Protein AF-A0A5A7QAP7-F1 (afdb_monomer)

Nearest PDB structures (foldseek):
  3zmd-assembly2_D  TM=5.032E-01  e=1.521E-01  Streptomyces coelicolor
  8umh-assembly1_W  TM=4.547E-01  e=2.320E-01  Saccharomyces cerevisiae
  4hqe-assembly1_A  TM=5.961E-01  e=1.047E+00  Staphylococcus aureus
  3zpl-assembly2_E  TM=4.167E-01  e=2.464E-01  Streptomyces coelicolor

Organism: Striga asiatica (NCBI:txid4170)

InterPro domains:
  IPR021099 Plant organelle RNA recognition domain [PF11955] (41-219)
  IPR045040 PORR family [PTHR31476] (29-221)

Sequence (242 aa):
MPQPSLKPCRKIFFANDSIRPCEQIRWMTSSKRVEDRSKNKRVHDLEIVTEKHKMVMKILHLFEILKSESENIIPLRNLDQHRRQINLPKPHKISDFLRKSPKLFELYKDTKGVVWCGMTEKAEDLVKEEEELIEKNGEKAAEHVTRMLMMSADKRLALDKIAHFRRDFGLPIDFRKYWVHKYPENFRVVQPFKPLDESEYLELVTWRPGWAVTELEKTVLPLKEGLSFDEHVSGWLSLAFP

Mean predicted aligned error: 14.26 Å

pLDDT: mean 76.89, std 21.15, range [26.91, 95.69]

Foldseek 3Di:
DDDDDDDDDDDDDDDDPDDDDDPPPPPPPPPDDPVNPDPPPDDVVVVVVVVVVLLVQLLVVLQVVLVVDDQSKDFLVVVVVCCVVSVPDPPDGVVVSVVVPCQFWDWDADPVRTIMIGGDPVNVVVVVVLVVVLVVCLVVLLLVVLLVLVPDPQSKDWPVVCQVCCVVSSHDNCCVPPSQVPCVQFWDWDDDPDPPDPTIMIHGDDDDVVSVQDVVNVVVCVVDPDDDPPDDDPDPPPPPDD

Structure (mmCIF, N/CA/C/O backbone):
data_AF-A0A5A7QAP7-F1
#
_entry.id   AF-A0A5A7QAP7-F1
#
loop_
_atom_site.group_PDB
_atom_site.id
_atom_site.type_symbol
_atom_site.label_atom_id
_atom_site.label_alt_id
_atom_site.label_comp_id
_atom_site.label_asym_id
_atom_site.label_entity_id
_atom_site.label_seq_id
_atom_site.pdbx_PDB_ins_code
_atom_site.Cartn_x
_atom_site.Cartn_y
_atom_site.Cartn_z
_atom_site.occupancy
_atom_site.B_iso_or_equiv
_atom_site.auth_seq_id
_atom_site.auth_comp_id
_atom_site.auth_asym_id
_atom_site.auth_atom_id
_atom_site.pdbx_PDB_model_num
ATOM 1 N N . MET A 1 1 ? 76.028 -68.198 1.447 1.00 28.50 1 MET A N 1
ATOM 2 C CA . MET A 1 1 ? 74.828 -67.689 2.147 1.00 28.50 1 MET A CA 1
ATOM 3 C C . MET A 1 1 ? 74.513 -66.303 1.604 1.00 28.50 1 MET A C 1
ATOM 5 O O . MET A 1 1 ? 75.475 -65.562 1.462 1.00 28.50 1 MET A O 1
ATOM 9 N N . PRO A 1 2 ? 73.257 -65.889 1.374 1.00 37.66 2 PRO A N 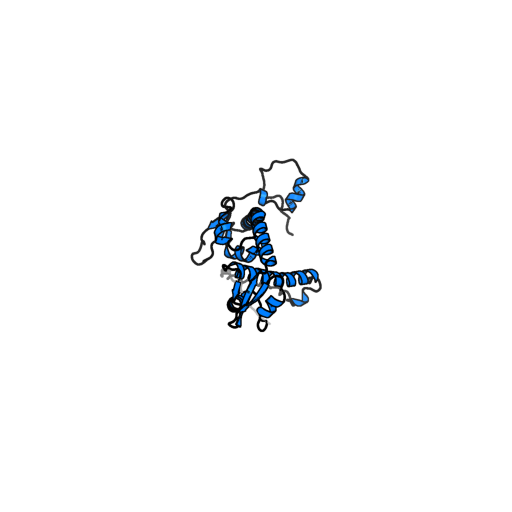1
ATOM 10 C CA . PRO A 1 2 ? 72.058 -66.596 0.917 1.00 37.66 2 PRO A CA 1
ATOM 11 C C . PRO A 1 2 ? 71.558 -66.077 -0.464 1.00 37.66 2 PRO A C 1
ATOM 13 O O . PRO A 1 2 ? 71.937 -65.010 -0.932 1.00 37.66 2 PRO A O 1
ATOM 16 N N . GLN A 1 3 ? 70.716 -66.882 -1.115 1.00 27.64 3 GLN A N 1
ATOM 17 C CA . GLN A 1 3 ? 69.905 -66.601 -2.317 1.00 27.64 3 GLN A CA 1
ATOM 18 C C . GLN A 1 3 ? 68.511 -66.014 -1.906 1.00 27.64 3 GLN A C 1
ATOM 20 O O . GLN A 1 3 ? 68.275 -65.900 -0.706 1.00 27.64 3 GLN A O 1
ATOM 25 N N . PRO A 1 4 ? 67.494 -65.846 -2.787 1.00 44.00 4 PRO A N 1
ATOM 26 C CA . PRO A 1 4 ? 67.370 -64.970 -3.970 1.00 44.00 4 PRO A CA 1
ATOM 27 C C . PRO A 1 4 ? 65.928 -64.367 -4.121 1.00 44.00 4 PRO A C 1
ATOM 29 O O . PRO A 1 4 ? 65.035 -64.676 -3.340 1.00 44.00 4 PRO A O 1
ATOM 32 N N . SER A 1 5 ? 65.650 -63.674 -5.243 1.00 28.81 5 SER A N 1
ATOM 33 C CA . SER A 1 5 ? 64.318 -63.540 -5.909 1.00 28.81 5 SER A CA 1
ATOM 34 C C . SER A 1 5 ? 63.242 -62.660 -5.213 1.00 28.81 5 SER A C 1
ATOM 36 O O . SER A 1 5 ? 63.234 -62.537 -4.004 1.00 28.81 5 SER A O 1
ATOM 38 N N . LEU A 1 6 ? 62.312 -61.954 -5.874 1.00 27.30 6 LEU A N 1
ATOM 39 C CA . LEU A 1 6 ? 61.600 -62.179 -7.134 1.00 27.30 6 LEU A CA 1
ATOM 40 C C . LEU A 1 6 ? 61.336 -60.876 -7.938 1.00 27.30 6 LEU A C 1
ATOM 42 O O . LEU A 1 6 ? 61.033 -59.821 -7.394 1.00 27.30 6 LEU A O 1
ATOM 46 N N . LYS A 1 7 ? 61.396 -61.066 -9.264 1.00 30.73 7 LYS A N 1
ATOM 47 C CA . LYS A 1 7 ? 60.711 -60.456 -10.437 1.00 30.73 7 LYS A CA 1
ATOM 48 C C . LYS A 1 7 ? 59.261 -59.934 -10.195 1.00 30.73 7 LYS A C 1
ATOM 50 O O . LYS A 1 7 ? 58.715 -60.237 -9.143 1.00 30.73 7 LYS A O 1
ATOM 55 N N . PRO A 1 8 ? 58.503 -59.419 -11.204 1.00 34.69 8 PRO A N 1
ATOM 56 C CA . PRO A 1 8 ? 58.825 -58.829 -12.519 1.00 34.69 8 PRO A CA 1
ATOM 57 C C . PRO A 1 8 ? 58.065 -57.509 -12.831 1.00 34.69 8 PRO A C 1
ATOM 59 O O . PRO A 1 8 ? 57.054 -57.163 -12.230 1.00 34.69 8 PRO A O 1
ATOM 62 N N . CYS A 1 9 ? 58.484 -56.859 -13.916 1.00 38.84 9 CYS A N 1
ATOM 63 C CA . CYS A 1 9 ? 57.722 -55.863 -14.670 1.00 38.84 9 CYS A CA 1
ATOM 64 C C . CYS A 1 9 ? 56.403 -56.453 -15.244 1.00 38.84 9 CYS A C 1
ATOM 66 O O . CYS A 1 9 ? 56.428 -57.498 -15.901 1.00 38.84 9 CYS A O 1
ATOM 68 N N . ARG A 1 10 ? 55.257 -55.783 -15.044 1.00 29.39 10 ARG A N 1
ATOM 69 C CA . ARG A 1 10 ? 53.983 -56.001 -15.771 1.00 29.39 10 ARG A CA 1
ATOM 70 C C . ARG A 1 10 ? 53.398 -54.630 -16.124 1.00 29.39 10 ARG A C 1
ATOM 72 O O . ARG A 1 10 ? 53.187 -53.809 -15.246 1.00 29.39 10 ARG A O 1
ATOM 79 N N . LYS A 1 11 ? 53.405 -54.283 -17.412 1.00 27.91 11 LYS A N 1
ATOM 80 C CA . LYS A 1 11 ? 52.261 -54.337 -18.344 1.00 27.91 11 LYS A CA 1
ATOM 81 C C . LYS A 1 11 ? 51.078 -53.457 -17.929 1.00 27.91 11 LYS A C 1
ATOM 83 O O . LYS A 1 11 ? 50.338 -53.771 -17.007 1.00 27.91 11 LYS A O 1
ATOM 88 N N . ILE A 1 12 ? 50.920 -52.412 -18.733 1.00 33.03 12 ILE A N 1
ATOM 89 C CA . ILE A 1 12 ? 49.749 -51.562 -18.918 1.00 33.03 12 ILE A CA 1
ATOM 90 C C . ILE A 1 12 ? 48.505 -52.433 -19.115 1.00 33.03 12 ILE A C 1
ATOM 92 O O . ILE A 1 12 ? 48.486 -53.284 -20.004 1.00 33.03 12 ILE A O 1
ATOM 96 N N . PHE A 1 13 ? 47.469 -52.168 -18.324 1.00 26.91 13 PHE A N 1
ATOM 97 C CA . PHE A 1 13 ? 46.078 -52.410 -18.685 1.00 26.91 13 PHE A CA 1
ATOM 98 C C . PHE A 1 13 ? 45.256 -51.217 -18.201 1.00 26.91 13 PHE A C 1
ATOM 100 O O . PHE A 1 13 ? 45.367 -50.798 -17.051 1.00 26.91 13 PHE A O 1
ATOM 107 N N . PHE A 1 14 ? 44.479 -50.660 -19.125 1.00 36.12 14 PHE A N 1
ATOM 108 C CA . PHE A 1 14 ? 43.510 -49.600 -18.894 1.00 36.12 14 PHE A CA 1
ATOM 109 C C . PHE A 1 14 ? 42.468 -50.061 -17.871 1.00 36.12 14 PHE A C 1
ATOM 111 O O . PHE A 1 14 ? 41.858 -51.115 -18.043 1.00 36.12 14 PHE A O 1
ATOM 118 N N . ALA A 1 15 ? 42.249 -49.258 -16.833 1.00 31.34 15 ALA A N 1
ATOM 119 C CA . ALA A 1 15 ? 41.114 -49.394 -15.936 1.00 31.34 15 ALA A CA 1
ATOM 120 C C . ALA A 1 15 ? 40.498 -48.009 -15.719 1.00 31.34 15 ALA A C 1
ATOM 122 O O . ALA A 1 15 ? 41.203 -47.040 -15.456 1.00 31.34 15 ALA A O 1
ATOM 123 N N . ASN A 1 16 ? 39.183 -47.952 -15.909 1.00 35.03 16 ASN A N 1
ATOM 124 C CA . ASN A 1 16 ? 38.318 -46.786 -15.804 1.00 35.03 16 ASN A CA 1
ATOM 125 C C . ASN A 1 16 ? 38.564 -45.983 -14.518 1.00 35.03 16 ASN A C 1
ATOM 127 O O . ASN A 1 16 ? 38.293 -46.481 -13.425 1.00 35.03 16 ASN A O 1
ATOM 131 N N . ASP A 1 17 ? 38.972 -44.720 -14.656 1.00 32.81 17 ASP A N 1
ATOM 132 C CA . ASP A 1 17 ? 38.933 -43.762 -13.554 1.00 32.81 17 ASP A CA 1
ATOM 133 C C . ASP A 1 17 ? 37.491 -43.287 -13.352 1.00 32.81 17 ASP A C 1
ATOM 135 O O . ASP A 1 17 ? 36.991 -42.341 -13.962 1.00 32.81 17 ASP A O 1
ATOM 139 N N . SER A 1 18 ? 36.805 -43.996 -12.462 1.00 35.69 18 SER A N 1
ATOM 140 C CA . SER A 1 18 ? 35.666 -43.486 -11.718 1.00 35.69 18 SER A CA 1
ATOM 141 C C . SER A 1 18 ? 36.038 -42.164 -11.036 1.00 35.69 18 SER A C 1
ATOM 143 O O . SER A 1 18 ? 36.977 -42.087 -10.243 1.00 35.69 18 SER A O 1
ATOM 145 N N . ILE A 1 19 ? 35.261 -41.139 -11.375 1.00 38.75 19 ILE A N 1
ATOM 146 C CA . ILE A 1 19 ? 35.264 -39.773 -10.851 1.00 38.75 19 ILE A CA 1
ATOM 147 C C . ILE A 1 19 ? 35.431 -39.789 -9.323 1.00 38.75 19 ILE A C 1
ATOM 149 O O . ILE A 1 19 ? 34.539 -40.222 -8.593 1.00 38.75 19 ILE A O 1
ATOM 153 N N . ARG A 1 20 ? 36.575 -39.299 -8.834 1.00 34.59 20 ARG A N 1
ATOM 154 C CA . ARG A 1 20 ? 36.766 -38.989 -7.412 1.00 34.59 20 ARG A CA 1
ATOM 155 C C . ARG A 1 20 ? 35.965 -37.723 -7.082 1.00 34.59 20 ARG A C 1
ATOM 157 O O . ARG A 1 20 ? 36.154 -36.719 -7.772 1.00 34.59 20 ARG A O 1
ATOM 164 N N . PRO A 1 21 ? 35.101 -37.715 -6.055 1.00 36.03 21 PRO A N 1
ATOM 165 C CA . PRO A 1 21 ? 34.473 -36.486 -5.600 1.00 36.03 21 PRO A CA 1
ATOM 166 C C . PRO A 1 21 ? 35.547 -35.561 -5.027 1.00 36.03 21 PRO A C 1
ATOM 168 O O . PRO A 1 21 ? 36.327 -35.954 -4.162 1.00 36.03 21 PRO A O 1
ATOM 171 N N . CYS A 1 22 ? 35.584 -34.334 -5.534 1.00 36.06 22 CYS A N 1
ATOM 172 C CA . CYS A 1 22 ? 36.382 -33.246 -4.997 1.00 36.06 22 CYS A CA 1
ATOM 173 C C . CYS A 1 22 ? 35.936 -32.993 -3.547 1.00 36.06 22 CYS A C 1
ATOM 175 O O . CYS A 1 22 ? 34.810 -32.545 -3.321 1.00 36.06 22 CYS A O 1
ATOM 177 N N . GLU A 1 23 ? 36.782 -33.314 -2.565 1.00 40.06 23 GLU A N 1
ATOM 178 C CA . GLU A 1 23 ? 36.563 -32.922 -1.173 1.00 40.06 23 GLU A CA 1
ATOM 179 C C . GLU A 1 23 ? 36.644 -31.394 -1.084 1.00 40.06 23 GLU A C 1
ATOM 181 O O . GLU A 1 23 ? 37.703 -30.795 -0.903 1.00 40.06 23 GLU A O 1
ATOM 186 N N . GLN A 1 24 ? 35.492 -30.740 -1.235 1.00 48.75 24 GLN A N 1
ATOM 187 C CA . GLN A 1 24 ? 35.310 -29.365 -0.806 1.00 48.75 24 GLN A CA 1
ATOM 188 C C . GLN A 1 24 ? 35.490 -29.340 0.712 1.00 48.75 24 GLN A C 1
ATOM 190 O O . GLN A 1 24 ? 34.554 -29.609 1.467 1.00 48.75 24 GLN A O 1
ATOM 195 N N . ILE A 1 25 ? 36.696 -29.003 1.168 1.00 44.16 25 ILE A N 1
ATOM 196 C CA . ILE A 1 25 ? 36.930 -28.588 2.548 1.00 44.16 25 ILE A CA 1
ATOM 197 C C . ILE A 1 25 ? 36.127 -27.302 2.741 1.00 44.16 25 ILE A C 1
ATOM 199 O O . ILE A 1 25 ? 36.562 -26.190 2.438 1.00 44.16 25 ILE A O 1
ATOM 203 N N . ARG A 1 26 ? 34.884 -27.470 3.188 1.00 40.50 26 ARG A N 1
ATOM 204 C CA . ARG A 1 26 ? 34.016 -26.383 3.605 1.00 40.50 26 ARG A CA 1
ATOM 205 C C . ARG A 1 26 ? 34.629 -25.845 4.886 1.00 40.50 26 ARG A C 1
ATOM 207 O O . ARG A 1 26 ? 34.411 -26.398 5.960 1.00 40.50 26 ARG A O 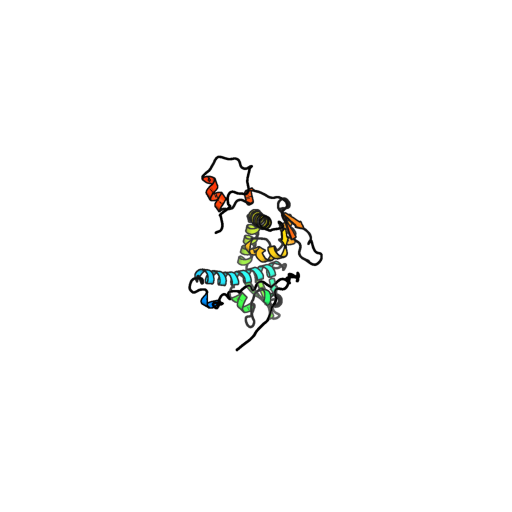1
ATOM 214 N N . TRP A 1 27 ? 35.417 -24.782 4.769 1.00 36.78 27 TRP A N 1
ATOM 215 C CA . TRP A 1 27 ? 35.779 -23.953 5.908 1.00 36.78 27 TRP A CA 1
ATOM 216 C C . TRP A 1 27 ? 34.468 -23.553 6.582 1.00 36.78 27 TRP A C 1
ATOM 218 O O . TRP A 1 27 ? 33.720 -22.721 6.064 1.00 36.78 27 TRP A O 1
ATOM 228 N N . MET A 1 28 ? 34.122 -24.215 7.688 1.00 37.75 28 MET A N 1
ATOM 229 C CA . MET A 1 28 ? 33.022 -23.759 8.520 1.00 37.75 28 MET A CA 1
ATOM 230 C C . MET A 1 28 ? 33.418 -22.367 8.979 1.00 37.75 28 MET A C 1
ATOM 232 O O . MET A 1 28 ? 34.330 -22.206 9.791 1.00 37.75 28 MET A O 1
ATOM 236 N N . THR A 1 29 ? 32.742 -21.350 8.454 1.00 55.62 29 THR A N 1
ATOM 237 C CA . THR A 1 29 ? 32.743 -20.057 9.114 1.00 55.62 29 THR A CA 1
ATOM 238 C C . THR A 1 29 ? 32.237 -20.337 10.523 1.00 55.62 29 THR A C 1
ATOM 240 O O . THR A 1 29 ? 31.133 -20.853 10.707 1.00 55.62 29 THR A O 1
ATOM 243 N N . SER A 1 30 ? 33.082 -20.119 11.534 1.00 53.50 30 SER A N 1
ATOM 244 C CA . SER A 1 30 ? 32.618 -20.220 12.912 1.00 53.50 30 SER A CA 1
ATOM 245 C C . SER A 1 30 ? 31.477 -19.212 13.021 1.00 53.50 30 SER A C 1
ATOM 247 O O . SER A 1 30 ? 31.640 -18.008 12.799 1.00 53.50 30 SER A O 1
ATOM 249 N N . SER A 1 31 ? 30.267 -19.739 13.191 1.00 53.81 31 SER A N 1
ATOM 250 C CA . SER A 1 31 ? 29.060 -18.941 13.278 1.00 53.81 31 SER A CA 1
ATOM 251 C C . SER A 1 31 ? 29.156 -18.144 14.573 1.00 53.81 31 SER A C 1
ATOM 253 O O . SER A 1 31 ? 28.699 -18.594 15.623 1.00 53.81 31 SER A O 1
ATOM 255 N N . LYS A 1 32 ? 29.744 -16.945 14.512 1.00 54.44 32 LYS A N 1
ATOM 256 C CA . LYS A 1 32 ? 29.532 -15.933 15.546 1.00 54.44 32 LYS A CA 1
ATOM 257 C C . LYS A 1 32 ? 28.020 -15.785 15.705 1.00 54.44 32 LYS A C 1
ATOM 259 O O . LYS A 1 32 ? 27.315 -15.603 14.696 1.00 54.44 32 LYS A O 1
ATOM 264 N N . ARG A 1 33 ? 27.536 -15.928 16.946 1.00 59.09 33 ARG A N 1
ATOM 265 C CA . ARG A 1 33 ? 26.115 -15.779 17.290 1.00 59.09 33 ARG A CA 1
ATOM 266 C C . ARG A 1 33 ? 25.612 -14.470 16.682 1.00 59.09 33 ARG A C 1
ATOM 268 O O . ARG A 1 33 ? 26.368 -13.509 16.571 1.00 59.09 33 ARG A O 1
ATOM 275 N N . VAL A 1 34 ? 24.354 -14.427 16.246 1.00 56.41 34 VAL A N 1
ATOM 276 C CA . VAL A 1 34 ? 23.758 -13.217 15.640 1.00 56.41 34 VAL A CA 1
ATOM 277 C C . VAL A 1 34 ? 23.934 -11.995 16.558 1.00 56.41 34 VAL A C 1
ATOM 279 O O . VAL A 1 34 ? 24.174 -10.893 16.076 1.00 56.41 34 VAL A O 1
ATOM 282 N N . GLU A 1 35 ? 23.931 -12.228 17.871 1.00 56.16 35 GLU A N 1
ATOM 283 C CA . GLU A 1 35 ? 24.182 -11.251 18.936 1.00 56.16 35 GLU A CA 1
ATOM 284 C C . GLU A 1 35 ? 25.617 -10.686 18.936 1.00 56.16 35 GLU A C 1
ATOM 286 O O . GLU A 1 35 ? 25.808 -9.492 19.165 1.00 56.16 35 GLU A O 1
ATOM 291 N N . ASP A 1 36 ? 26.624 -11.498 18.590 1.00 55.41 36 ASP A N 1
ATOM 292 C CA . ASP A 1 36 ? 28.035 -11.082 18.517 1.00 55.41 36 ASP A CA 1
ATOM 293 C C . ASP A 1 36 ? 28.341 -10.232 17.274 1.00 55.41 36 ASP A C 1
ATOM 295 O O . ASP A 1 36 ? 29.416 -9.638 17.165 1.00 55.41 36 ASP A O 1
ATOM 299 N N . ARG A 1 37 ? 27.415 -10.161 16.304 1.00 56.44 37 ARG A N 1
ATOM 300 C CA . ARG A 1 37 ? 27.643 -9.453 15.035 1.00 56.44 37 ARG A CA 1
ATOM 301 C C . ARG A 1 37 ? 27.486 -7.940 15.123 1.00 56.44 37 ARG A C 1
ATOM 303 O O . ARG A 1 37 ? 27.858 -7.277 14.157 1.00 56.44 37 ARG A O 1
ATOM 310 N N . SER A 1 38 ? 26.994 -7.351 16.220 1.00 60.47 38 SER A N 1
ATOM 311 C CA . SER A 1 38 ? 26.934 -5.885 16.272 1.00 60.47 38 SER A CA 1
ATOM 312 C C . SER A 1 38 ? 26.735 -5.232 17.639 1.00 60.47 38 SER A C 1
ATOM 314 O O . SER A 1 38 ? 25.608 -5.061 18.104 1.00 60.47 38 SER A O 1
ATOM 316 N N . LYS A 1 39 ? 27.817 -4.662 18.174 1.00 56.31 39 LYS A N 1
ATOM 317 C CA . LYS A 1 39 ? 27.732 -3.437 18.990 1.00 56.31 39 LYS A CA 1
ATOM 318 C C . LYS A 1 39 ? 27.624 -2.167 18.121 1.00 56.31 39 LYS A C 1
ATOM 320 O O . LYS A 1 39 ? 27.006 -1.208 18.552 1.00 56.31 39 LYS A O 1
ATOM 325 N N . ASN A 1 40 ? 28.099 -2.208 16.866 1.00 56.69 40 ASN A N 1
ATOM 326 C CA . ASN A 1 40 ? 28.186 -1.044 15.961 1.00 56.69 40 ASN A CA 1
ATOM 327 C C . ASN A 1 40 ? 27.084 -0.953 14.875 1.00 56.69 40 ASN A C 1
ATOM 329 O O . ASN A 1 40 ? 27.191 -0.123 13.981 1.00 56.69 40 ASN A O 1
ATOM 333 N N . LYS A 1 41 ? 26.053 -1.814 14.890 1.00 62.22 41 LYS A N 1
ATOM 334 C CA . LYS A 1 41 ? 24.993 -1.856 13.844 1.00 62.22 41 LYS A CA 1
ATOM 335 C C . LYS A 1 41 ? 23.610 -1.435 14.345 1.00 62.22 41 LYS A C 1
ATOM 337 O O . LYS A 1 41 ? 22.743 -1.123 13.537 1.00 62.22 41 LYS A O 1
ATOM 342 N N . ARG A 1 42 ? 23.391 -1.437 15.664 1.00 70.19 42 ARG A N 1
ATOM 343 C CA . ARG A 1 42 ? 22.153 -0.933 16.265 1.00 70.19 42 ARG A CA 1
ATOM 344 C C . ARG A 1 42 ? 22.262 0.577 16.382 1.00 70.19 42 ARG A C 1
ATOM 346 O O . ARG A 1 42 ? 22.906 1.0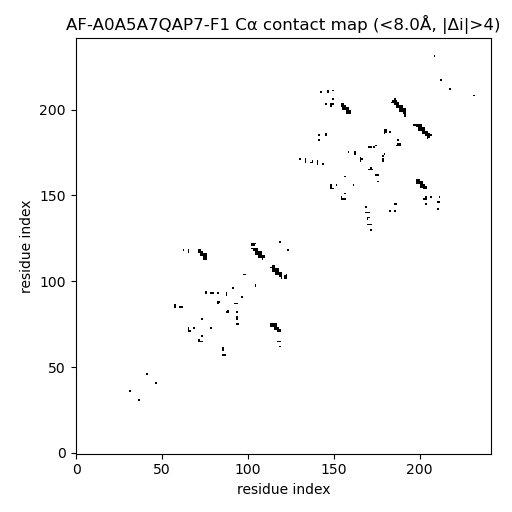89 17.291 1.00 70.19 42 ARG A O 1
ATOM 353 N N . VAL A 1 43 ? 21.692 1.271 15.406 1.00 84.56 43 VAL A N 1
ATOM 354 C CA . VAL A 1 43 ? 21.534 2.723 15.452 1.00 84.56 43 VAL A CA 1
ATOM 355 C C . VAL A 1 43 ? 20.233 2.996 16.195 1.00 84.56 43 VAL A C 1
ATOM 357 O O . VAL A 1 43 ? 19.161 2.672 15.686 1.00 84.56 43 VAL A O 1
ATOM 360 N N . HIS A 1 44 ? 20.333 3.557 17.399 1.00 84.88 44 HIS A N 1
ATOM 361 C CA . HIS A 1 44 ? 19.183 3.776 18.280 1.00 84.88 44 HIS A CA 1
ATOM 362 C C . HIS A 1 44 ? 18.066 4.580 17.598 1.00 84.88 44 HIS A C 1
ATOM 364 O O . HIS A 1 44 ? 16.890 4.236 17.706 1.00 84.88 44 HIS A O 1
ATOM 370 N N . ASP A 1 45 ? 18.436 5.587 16.807 1.00 88.56 45 ASP A N 1
ATOM 371 C CA . ASP A 1 45 ? 17.475 6.411 16.075 1.00 88.56 45 ASP A CA 1
ATOM 372 C C . ASP A 1 45 ? 16.669 5.594 15.055 1.00 88.56 45 ASP A C 1
ATOM 374 O O . ASP A 1 45 ? 15.452 5.753 14.952 1.00 88.56 45 ASP A O 1
ATOM 378 N N . LEU A 1 46 ? 17.316 4.657 14.349 1.00 88.75 46 LEU A N 1
ATOM 379 C CA . LEU A 1 46 ? 16.627 3.758 13.420 1.00 88.75 46 LEU A CA 1
ATOM 380 C C . LEU A 1 46 ? 15.689 2.806 14.164 1.00 88.75 46 LEU A C 1
ATOM 382 O O . LEU A 1 46 ? 14.594 2.537 13.679 1.00 88.75 46 LEU A O 1
ATOM 386 N N . GLU A 1 47 ? 16.064 2.335 15.354 1.00 88.81 47 GLU A N 1
ATOM 387 C CA . GLU A 1 47 ? 15.184 1.498 16.176 1.00 88.81 47 GLU A CA 1
ATOM 388 C C . GLU A 1 47 ? 13.908 2.254 16.560 1.00 88.81 47 GLU A C 1
ATOM 390 O O . GLU A 1 47 ? 12.804 1.749 16.342 1.00 88.81 47 GLU A O 1
ATOM 395 N N . ILE A 1 48 ? 14.036 3.502 17.022 1.00 91.62 48 ILE A N 1
ATOM 396 C CA . ILE A 1 48 ? 12.884 4.358 17.340 1.00 91.62 48 ILE A CA 1
ATOM 397 C C . ILE A 1 48 ? 11.977 4.523 16.115 1.00 91.62 48 ILE A C 1
ATOM 399 O O . ILE A 1 48 ? 10.753 4.399 16.227 1.00 91.62 48 ILE A O 1
ATOM 403 N N . VAL A 1 49 ? 12.559 4.790 14.942 1.00 93.50 49 VAL A N 1
ATOM 404 C CA . VAL A 1 49 ? 11.800 4.932 13.692 1.00 93.50 49 VAL A CA 1
ATOM 405 C C . VAL A 1 49 ? 11.085 3.629 13.340 1.00 93.50 49 VAL A C 1
ATOM 407 O O . VAL A 1 49 ? 9.902 3.668 13.008 1.00 93.50 49 VAL A O 1
ATOM 410 N N . THR A 1 50 ? 11.740 2.473 13.477 1.00 90.88 50 THR A N 1
ATOM 411 C CA . THR A 1 50 ? 11.105 1.178 13.188 1.00 90.88 50 THR A CA 1
ATOM 412 C C . THR A 1 50 ? 9.945 0.868 14.131 1.00 90.88 50 THR A C 1
ATOM 414 O O . THR A 1 50 ? 8.908 0.388 13.675 1.00 90.88 50 THR A O 1
ATOM 417 N N . GLU A 1 51 ? 10.054 1.183 15.423 1.00 91.25 51 GLU A N 1
ATOM 418 C CA . GLU A 1 51 ? 8.954 0.977 16.373 1.00 91.25 51 GLU A CA 1
ATOM 419 C C . GLU A 1 51 ? 7.767 1.902 16.084 1.00 91.25 51 GLU A C 1
ATOM 421 O O . GLU A 1 51 ? 6.613 1.462 16.086 1.00 91.25 51 GLU A O 1
ATOM 426 N N . LYS A 1 52 ? 8.030 3.169 15.741 1.00 91.88 52 LYS A N 1
ATOM 427 C CA . LYS A 1 52 ? 6.981 4.096 15.286 1.00 91.88 52 LYS A CA 1
ATOM 428 C C . LYS A 1 52 ? 6.335 3.615 13.988 1.00 91.88 52 LYS A C 1
ATOM 430 O O . LYS A 1 52 ? 5.112 3.618 13.877 1.00 91.88 52 LYS A O 1
ATOM 435 N N . HIS A 1 53 ? 7.131 3.139 13.037 1.00 90.94 53 HIS A N 1
ATOM 436 C CA . HIS A 1 53 ? 6.645 2.615 11.766 1.00 90.94 53 HIS A CA 1
ATOM 437 C C . HIS A 1 53 ? 5.733 1.394 11.956 1.00 90.94 53 HIS A C 1
ATOM 439 O O . HIS A 1 53 ? 4.661 1.332 11.358 1.00 90.94 53 HIS A O 1
ATOM 445 N N . LYS A 1 54 ? 6.077 0.465 12.861 1.00 90.38 54 LYS A N 1
ATOM 446 C CA . LYS A 1 54 ? 5.202 -0.670 13.215 1.00 90.38 54 LYS A CA 1
ATOM 447 C C . LYS A 1 54 ? 3.836 -0.208 13.717 1.00 90.38 54 LYS A C 1
ATOM 449 O O . LYS A 1 54 ? 2.834 -0.857 13.432 1.00 90.38 54 LYS A O 1
ATOM 454 N N . MET A 1 55 ? 3.784 0.885 14.474 1.00 90.38 55 MET A N 1
ATOM 455 C CA . MET A 1 55 ? 2.522 1.454 14.950 1.00 90.38 55 MET A CA 1
ATOM 456 C C . MET A 1 55 ? 1.717 2.084 13.814 1.00 90.38 55 MET A C 1
ATOM 458 O O . MET A 1 55 ? 0.520 1.828 13.711 1.00 90.38 55 MET A O 1
ATOM 462 N N . VAL A 1 56 ? 2.374 2.843 12.935 1.00 91.06 56 VAL A N 1
ATOM 463 C CA . VAL A 1 56 ? 1.737 3.453 11.760 1.00 91.06 56 VAL A CA 1
ATOM 464 C C . VAL A 1 56 ? 1.154 2.382 10.841 1.00 91.06 56 VAL A C 1
ATOM 466 O O . VAL A 1 56 ? -0.012 2.471 10.481 1.00 91.06 56 VAL A O 1
ATOM 469 N N . MET A 1 57 ? 1.894 1.309 10.551 1.00 90.56 57 MET A N 1
ATOM 470 C CA . MET A 1 57 ? 1.406 0.219 9.697 1.00 90.56 57 MET A CA 1
ATOM 471 C C . MET A 1 57 ? 0.140 -0.453 10.241 1.00 90.56 57 MET A C 1
ATOM 473 O O . MET A 1 57 ? -0.751 -0.816 9.475 1.00 90.56 57 MET A O 1
ATOM 477 N N . LYS A 1 58 ? 0.017 -0.570 11.568 1.00 90.88 58 LYS A N 1
ATOM 478 C CA . LYS A 1 58 ? -1.198 -1.087 12.218 1.00 90.88 58 LYS A CA 1
ATOM 479 C C . LYS A 1 58 ? -2.388 -0.153 12.032 1.00 90.88 58 LYS A C 1
ATOM 481 O O . LYS A 1 58 ? -3.477 -0.619 11.719 1.00 90.88 58 LYS A O 1
ATOM 486 N N . ILE A 1 59 ? -2.175 1.146 12.230 1.00 92.06 59 ILE A N 1
ATOM 487 C CA . ILE A 1 59 ? -3.204 2.181 12.069 1.00 92.06 59 ILE A CA 1
ATOM 488 C C . ILE A 1 59 ? -3.664 2.245 10.613 1.00 92.06 59 ILE A C 1
ATOM 490 O O . ILE A 1 59 ? -4.857 2.193 10.344 1.00 92.06 59 ILE A O 1
ATOM 494 N N . LEU A 1 60 ? -2.723 2.270 9.672 1.00 91.31 60 LEU A N 1
ATOM 495 C CA . LEU A 1 60 ? -3.032 2.293 8.250 1.00 91.31 60 LEU A CA 1
ATOM 496 C C . LEU A 1 60 ? -3.800 1.045 7.804 1.00 91.31 60 LEU A C 1
ATOM 498 O O . LEU A 1 60 ? -4.656 1.130 6.928 1.00 91.31 60 LEU A O 1
ATOM 502 N N . HIS A 1 61 ? -3.507 -0.125 8.375 1.00 90.31 61 HIS A N 1
ATOM 503 C CA . HIS A 1 61 ? -4.275 -1.332 8.074 1.00 90.31 61 HIS A CA 1
ATOM 504 C C . HIS A 1 61 ? -5.712 -1.246 8.606 1.00 90.31 61 HIS A C 1
ATOM 506 O O . HIS A 1 61 ? -6.642 -1.668 7.927 1.00 90.31 61 HIS A O 1
ATOM 512 N N . LEU A 1 62 ? -5.907 -0.659 9.791 1.00 91.06 62 LEU A N 1
ATOM 513 C CA . LEU A 1 62 ? -7.241 -0.392 10.332 1.00 91.06 62 LEU A CA 1
ATOM 514 C C . LEU A 1 62 ? -8.033 0.573 9.448 1.00 91.06 62 LEU A C 1
ATOM 516 O O . LEU A 1 62 ? -9.208 0.322 9.202 1.00 91.06 62 LEU A O 1
ATOM 520 N N . PHE A 1 63 ? -7.396 1.632 8.943 1.00 91.50 63 PHE A N 1
ATOM 521 C CA . PHE A 1 63 ? -8.053 2.563 8.028 1.00 91.50 63 PHE A CA 1
ATOM 522 C C . PHE A 1 63 ? -8.499 1.899 6.729 1.00 91.50 63 PHE A C 1
ATOM 524 O O . PHE A 1 63 ? -9.592 2.179 6.260 1.00 91.50 63 PHE A O 1
ATOM 531 N N . GLU A 1 64 ? -7.722 0.965 6.185 1.00 89.88 64 GLU A N 1
ATOM 532 C CA . GLU A 1 64 ? -8.144 0.216 4.995 1.00 89.88 64 GLU A CA 1
ATOM 533 C C . GLU A 1 64 ? -9.352 -0.677 5.246 1.00 89.88 64 GLU A C 1
ATOM 535 O O . GLU A 1 64 ? -10.231 -0.764 4.394 1.00 89.88 64 GLU A O 1
ATOM 540 N N . ILE A 1 65 ? -9.404 -1.326 6.411 1.00 90.38 65 ILE A N 1
ATOM 541 C CA . ILE A 1 65 ? -10.563 -2.132 6.798 1.00 90.38 65 ILE A CA 1
ATOM 542 C C . ILE A 1 65 ? -11.790 -1.223 6.937 1.00 90.38 65 ILE A C 1
ATOM 544 O O . ILE A 1 65 ? -12.837 -1.527 6.379 1.00 90.38 65 ILE A O 1
ATOM 548 N N . LEU A 1 66 ? -11.653 -0.082 7.616 1.00 90.62 66 LEU A N 1
ATOM 549 C CA . LEU A 1 66 ? -12.737 0.892 7.782 1.00 90.62 66 LEU A CA 1
ATOM 550 C C . LEU A 1 66 ? -13.217 1.465 6.440 1.00 90.62 66 LEU A C 1
ATOM 552 O O . LEU A 1 66 ? -14.418 1.530 6.223 1.00 90.62 66 LEU A O 1
ATOM 556 N N . LYS A 1 67 ? -12.300 1.787 5.522 1.00 87.94 67 LYS A N 1
ATOM 557 C CA . LYS A 1 67 ? -12.615 2.290 4.176 1.00 87.94 67 LYS A CA 1
ATOM 558 C C . LYS A 1 67 ? -13.336 1.260 3.299 1.00 87.94 67 LYS A C 1
ATOM 560 O O . LYS A 1 67 ? -14.038 1.628 2.364 1.00 87.94 67 LYS A O 1
ATOM 565 N N . SER A 1 68 ? -13.142 -0.034 3.560 1.00 85.94 68 SER A N 1
ATOM 566 C CA . SER A 1 68 ? -13.841 -1.084 2.807 1.00 85.94 68 SER A CA 1
ATOM 567 C C . SER A 1 68 ? -15.341 -1.161 3.118 1.00 85.94 68 SER A C 1
ATOM 569 O O . SER A 1 68 ? -16.084 -1.802 2.378 1.00 85.94 68 SER A O 1
ATOM 571 N N . GLU A 1 69 ? -15.788 -0.489 4.179 1.00 88.25 69 GLU A N 1
ATOM 572 C CA . GLU A 1 69 ? -17.178 -0.448 4.623 1.00 88.25 69 GLU A CA 1
ATOM 573 C C . GLU A 1 69 ? -17.814 0.898 4.258 1.00 88.25 69 GLU A C 1
ATOM 575 O O . GLU A 1 69 ? -17.156 1.935 4.253 1.00 88.25 69 GLU A O 1
ATOM 580 N N . SER A 1 70 ? -19.113 0.905 3.956 1.00 74.75 70 SER A N 1
ATOM 581 C CA . SER A 1 70 ? -19.782 2.064 3.340 1.00 74.75 70 SER A CA 1
ATOM 582 C C . SER A 1 70 ? -19.933 3.291 4.244 1.00 74.75 70 SER A C 1
ATOM 584 O O . SER A 1 70 ? -20.132 4.388 3.735 1.00 74.75 70 SER A O 1
ATOM 586 N N . GLU A 1 71 ? -19.875 3.115 5.566 1.00 81.25 71 GLU A N 1
ATOM 587 C CA . GLU A 1 71 ? -20.072 4.195 6.547 1.00 81.25 71 GLU A CA 1
ATOM 588 C C . GLU A 1 71 ? -18.803 4.517 7.354 1.00 81.25 71 GLU A C 1
ATOM 590 O O . GLU A 1 71 ? -18.894 5.207 8.363 1.00 81.25 71 GLU A O 1
ATOM 595 N N . ASN A 1 72 ? -17.627 3.990 6.977 1.00 83.12 72 ASN A N 1
ATOM 596 C CA . ASN A 1 72 ? -16.378 4.106 7.755 1.00 83.12 72 ASN A CA 1
ATOM 597 C C . ASN A 1 72 ? -16.498 3.639 9.226 1.00 83.12 72 ASN A C 1
ATOM 599 O O . ASN A 1 72 ? -15.663 3.981 10.070 1.00 83.12 72 ASN A O 1
ATOM 603 N N . ILE A 1 73 ? -17.534 2.857 9.551 1.00 88.00 73 ILE A N 1
ATOM 604 C CA . ILE A 1 73 ? -17.887 2.421 10.904 1.00 88.00 73 ILE A CA 1
ATOM 605 C C . ILE A 1 73 ? -18.028 0.900 10.929 1.00 88.00 73 ILE A C 1
ATOM 607 O O . ILE A 1 73 ? -18.696 0.302 10.091 1.00 88.00 73 ILE A O 1
ATOM 611 N N . ILE A 1 74 ? -17.405 0.260 11.923 1.00 90.25 74 ILE A N 1
ATOM 612 C CA . ILE A 1 74 ? -17.317 -1.202 12.034 1.00 90.25 74 ILE A CA 1
ATOM 613 C C . ILE A 1 74 ? -17.556 -1.659 13.476 1.00 90.25 74 ILE A C 1
ATOM 615 O O . ILE A 1 74 ? -17.036 -1.050 14.419 1.00 90.25 74 ILE A O 1
ATOM 619 N N . PRO A 1 75 ? -18.284 -2.771 13.703 1.00 90.50 75 PRO A N 1
ATOM 620 C CA . PRO A 1 75 ? -18.394 -3.345 15.035 1.00 90.50 75 PRO A CA 1
ATOM 621 C C . PRO A 1 75 ? -17.056 -3.972 15.443 1.00 90.50 75 PRO A C 1
ATOM 623 O O . PRO A 1 75 ? -16.437 -4.715 14.681 1.00 90.50 75 PRO A O 1
ATOM 626 N N . LEU A 1 76 ? -16.630 -3.771 16.692 1.00 89.38 76 LEU A N 1
ATOM 627 C CA . LEU A 1 76 ? -15.314 -4.224 17.170 1.00 89.38 76 LEU A CA 1
ATOM 628 C C . LEU A 1 76 ? -15.080 -5.739 16.982 1.00 89.38 76 LEU A C 1
ATOM 630 O O . LEU A 1 76 ? -13.947 -6.178 16.808 1.00 89.38 76 LEU A O 1
ATOM 634 N N . ARG A 1 77 ? -16.162 -6.529 16.948 1.00 86.44 77 ARG A N 1
ATOM 635 C CA . ARG A 1 77 ? -16.137 -7.977 16.681 1.00 86.44 77 ARG A CA 1
ATOM 636 C C . ARG A 1 77 ? -15.552 -8.326 15.312 1.00 86.44 77 ARG A C 1
ATOM 638 O O . ARG A 1 77 ? -14.851 -9.327 15.204 1.00 86.44 77 ARG A O 1
ATOM 645 N N . ASN A 1 78 ? -15.838 -7.526 14.286 1.00 86.50 78 ASN A N 1
ATOM 646 C CA . ASN A 1 78 ? -15.299 -7.736 12.942 1.00 86.50 78 ASN A CA 1
ATOM 647 C C . ASN A 1 78 ? -13.819 -7.348 12.922 1.00 86.50 78 ASN A C 1
ATOM 649 O O . ASN A 1 78 ? -12.987 -8.080 12.395 1.00 86.50 78 ASN A O 1
ATOM 653 N N . LEU A 1 79 ? -13.464 -6.266 13.618 1.00 85.50 79 LEU A N 1
ATOM 654 C CA . LEU A 1 79 ? -12.076 -5.834 13.761 1.00 85.50 79 LEU A CA 1
ATOM 655 C C . LEU A 1 79 ? -11.203 -6.884 14.471 1.00 85.50 79 LEU A C 1
ATOM 657 O O . LEU A 1 79 ? -10.050 -7.100 14.097 1.00 85.50 79 LEU A O 1
ATOM 661 N N . ASP A 1 80 ? -11.772 -7.597 15.449 1.00 85.25 80 ASP A N 1
ATOM 662 C CA . ASP A 1 80 ? -11.119 -8.713 16.144 1.00 85.25 80 ASP A CA 1
ATOM 663 C C . ASP A 1 80 ? -10.777 -9.896 15.217 1.00 85.25 80 ASP A C 1
ATOM 665 O O . ASP A 1 80 ? -9.848 -10.654 15.518 1.00 85.25 80 ASP A O 1
ATOM 669 N N . GLN A 1 81 ? -11.445 -10.044 14.066 1.00 87.00 81 GLN A N 1
ATOM 670 C CA . GLN A 1 81 ? -11.097 -11.065 13.066 1.00 87.00 81 GLN A CA 1
ATOM 671 C C . GLN A 1 81 ? -9.766 -10.743 12.369 1.00 87.00 81 GLN A C 1
ATOM 673 O O . GLN A 1 81 ? -8.982 -11.648 12.078 1.00 87.00 81 GLN A O 1
ATOM 678 N N . HIS A 1 82 ? -9.452 -9.454 12.204 1.00 83.56 82 HIS A N 1
ATOM 679 C CA . HIS A 1 82 ? -8.222 -8.962 11.569 1.00 83.56 82 HIS A CA 1
ATOM 680 C C . HIS A 1 82 ? -7.038 -8.824 12.542 1.00 83.56 82 HIS A C 1
ATOM 6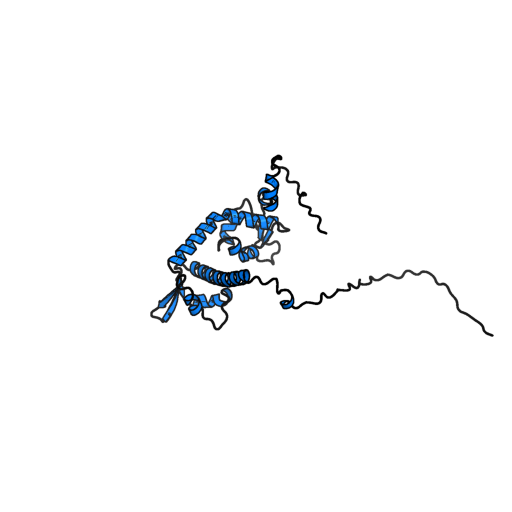82 O O . HIS A 1 82 ? -5.987 -8.252 12.241 1.00 83.56 82 HIS A O 1
ATOM 688 N N . ARG A 1 83 ? -7.171 -9.380 13.748 1.00 83.38 83 ARG A N 1
ATOM 689 C CA . ARG A 1 83 ? -6.182 -9.259 14.824 1.00 83.38 83 ARG A CA 1
ATOM 690 C C . ARG A 1 83 ? -4.812 -9.845 14.484 1.00 83.38 83 ARG A C 1
ATOM 692 O O . ARG A 1 83 ? -3.799 -9.373 15.007 1.00 83.38 83 ARG A O 1
ATOM 699 N N . ARG A 1 84 ? -4.772 -10.880 13.637 1.00 83.62 84 ARG A N 1
ATOM 700 C CA . ARG A 1 84 ? -3.517 -11.499 13.178 1.00 83.62 84 ARG A CA 1
ATOM 701 C C . ARG A 1 84 ? -2.745 -10.541 12.270 1.00 83.62 84 ARG A C 1
ATOM 703 O O . ARG A 1 84 ? -1.542 -10.398 12.434 1.00 83.62 84 ARG A O 1
ATOM 710 N N . GLN A 1 85 ? -3.448 -9.835 11.394 1.00 83.62 85 GLN A N 1
ATOM 711 C CA . GLN A 1 85 ? -2.897 -8.884 10.435 1.00 83.62 85 GLN A CA 1
ATOM 712 C C . GLN A 1 85 ? -2.357 -7.626 11.133 1.00 83.62 85 GLN A C 1
ATOM 714 O O . GLN A 1 85 ? -1.286 -7.133 10.791 1.00 83.62 85 GLN A O 1
ATOM 719 N N . ILE A 1 86 ? -3.031 -7.165 12.193 1.00 83.38 86 ILE A N 1
ATOM 720 C CA . ILE A 1 86 ? -2.602 -6.013 13.013 1.00 83.38 86 ILE A CA 1
ATOM 721 C C . ILE A 1 86 ? -1.435 -6.387 13.962 1.00 83.38 86 ILE A C 1
ATOM 723 O O . ILE A 1 86 ? -0.906 -5.541 14.686 1.00 83.38 86 ILE A O 1
ATOM 727 N N . ASN A 1 87 ? -0.988 -7.651 13.983 1.00 83.44 87 ASN A N 1
ATOM 728 C CA . ASN A 1 87 ? 0.067 -8.139 14.881 1.00 83.44 87 ASN A CA 1
ATOM 729 C C . ASN A 1 87 ? -0.179 -7.729 16.347 1.00 83.44 87 ASN A C 1
ATOM 731 O O . ASN A 1 87 ? 0.710 -7.205 17.030 1.00 83.44 87 ASN A O 1
ATOM 735 N N . LEU A 1 88 ? -1.416 -7.914 16.824 1.00 84.44 88 LEU A N 1
ATOM 736 C CA . LEU A 1 88 ? -1.790 -7.656 18.214 1.00 84.44 88 LEU A CA 1
ATOM 737 C C . LEU A 1 88 ? -1.913 -9.001 18.956 1.00 84.44 88 LEU A C 1
ATOM 739 O O . LEU A 1 88 ? -2.945 -9.664 18.843 1.00 84.44 88 LEU A O 1
ATOM 743 N N . PRO A 1 89 ? -0.885 -9.462 19.695 1.00 80.56 89 PRO A N 1
ATOM 744 C CA . PRO A 1 89 ? -0.912 -10.758 20.379 1.00 80.56 89 PRO A CA 1
ATOM 745 C C . PRO A 1 89 ? -1.871 -10.754 21.579 1.00 80.56 89 PRO A C 1
ATOM 747 O O . PRO A 1 89 ? -2.176 -9.708 22.155 1.00 80.56 89 PRO A O 1
ATOM 750 N N . LYS A 1 90 ? -2.436 -11.918 21.948 1.00 79.88 90 LYS A N 1
ATOM 751 C CA . LYS A 1 90 ? -3.233 -12.048 23.195 1.00 79.88 90 LYS A CA 1
ATOM 752 C C . LYS A 1 90 ? -2.276 -11.834 24.378 1.00 79.88 90 LYS A C 1
ATOM 754 O O . LYS A 1 90 ? -1.172 -12.363 24.300 1.00 79.88 90 LYS A O 1
ATOM 759 N N . PRO A 1 91 ? -2.636 -11.051 25.415 1.00 83.50 91 PRO A N 1
ATOM 760 C CA . PRO A 1 91 ? -3.990 -10.652 25.835 1.00 83.50 91 PRO A CA 1
ATOM 761 C C . PRO A 1 91 ? -4.456 -9.234 25.424 1.00 83.50 91 PRO A C 1
ATOM 763 O O . PRO A 1 91 ? -5.537 -8.822 25.835 1.00 83.50 91 PRO A O 1
ATOM 766 N N . HIS A 1 92 ? -3.691 -8.470 24.634 1.00 85.62 92 HIS A N 1
ATOM 767 C CA . HIS A 1 92 ? -4.018 -7.063 24.341 1.00 85.62 92 HIS A CA 1
ATOM 768 C C . HIS A 1 92 ? -5.306 -6.902 23.515 1.00 85.62 92 HIS A C 1
ATOM 770 O O . HIS A 1 92 ? -5.408 -7.433 22.407 1.00 85.62 92 HIS A O 1
ATOM 776 N N . LYS A 1 93 ? -6.295 -6.163 24.026 1.00 86.69 93 LYS A N 1
ATOM 777 C CA . LYS A 1 93 ? -7.569 -5.944 23.323 1.00 86.69 93 LYS A CA 1
ATOM 778 C C . LYS A 1 93 ? -7.430 -4.855 22.261 1.00 86.69 93 LYS A C 1
ATOM 780 O O . LYS A 1 93 ? -6.718 -3.874 22.472 1.00 86.69 93 LYS A O 1
ATOM 785 N N . ILE A 1 94 ? -8.155 -4.993 21.149 1.00 88.81 94 ILE A N 1
ATOM 786 C CA . ILE A 1 94 ? -8.198 -3.954 20.109 1.00 88.81 94 ILE A CA 1
ATOM 787 C C . ILE A 1 94 ? -8.835 -2.673 20.660 1.00 88.81 94 ILE A C 1
ATOM 789 O O . ILE A 1 94 ? -8.342 -1.586 20.381 1.00 88.81 94 ILE A O 1
ATOM 793 N N . SER A 1 95 ? -9.830 -2.784 21.550 1.00 89.06 95 SER A N 1
ATOM 794 C CA . SER A 1 95 ? -10.391 -1.629 22.269 1.00 89.06 95 SER A CA 1
ATOM 795 C C . SER A 1 95 ? -9.323 -0.786 22.961 1.00 89.06 95 SER A C 1
ATOM 797 O O . SER A 1 95 ? -9.368 0.439 22.910 1.00 89.06 95 SER A O 1
ATOM 799 N N . ASP A 1 96 ? -8.361 -1.439 23.612 1.00 89.69 96 ASP A N 1
ATOM 800 C CA . ASP A 1 96 ? -7.324 -0.767 24.392 1.00 89.69 96 ASP A CA 1
ATOM 801 C C . ASP A 1 96 ? -6.271 -0.155 23.469 1.00 89.69 96 ASP A C 1
ATOM 803 O O . ASP A 1 96 ? -5.681 0.867 23.802 1.00 89.69 96 ASP A O 1
ATOM 807 N N . PHE A 1 97 ? -6.051 -0.760 22.299 1.00 90.38 97 PHE A N 1
ATOM 808 C CA . PHE A 1 97 ? -5.214 -0.195 21.247 1.00 90.38 97 PHE A CA 1
ATOM 809 C C . PHE A 1 97 ? -5.835 1.079 20.665 1.00 90.38 97 PHE A C 1
ATOM 811 O O . PHE A 1 97 ? -5.173 2.111 20.650 1.00 90.38 97 PHE A O 1
ATOM 818 N N . LEU A 1 98 ? -7.110 1.038 20.273 1.00 90.44 98 LEU A N 1
ATOM 819 C CA . LEU A 1 98 ? -7.818 2.181 19.685 1.00 90.44 98 LEU A CA 1
ATOM 820 C C . LEU A 1 98 ? -7.895 3.370 20.654 1.00 90.44 98 LEU A C 1
ATOM 822 O O . LEU A 1 98 ? -7.683 4.514 20.257 1.00 9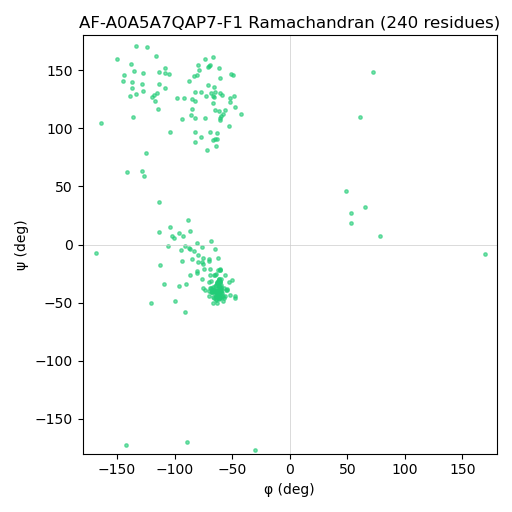0.44 98 LEU A O 1
ATOM 826 N N . ARG A 1 99 ? -8.082 3.102 21.954 1.00 90.62 99 ARG A N 1
ATOM 827 C CA . ARG A 1 99 ? -8.061 4.128 23.015 1.00 90.62 99 ARG A CA 1
ATOM 828 C C . ARG A 1 99 ? -6.732 4.879 23.137 1.00 90.62 99 ARG A C 1
ATOM 830 O O . ARG A 1 99 ? -6.725 5.972 23.694 1.00 90.62 99 ARG A O 1
ATOM 837 N N . LYS A 1 100 ? -5.616 4.330 22.640 1.00 90.25 100 LYS A N 1
ATOM 838 C CA . LYS A 1 100 ? -4.315 5.028 22.631 1.00 90.25 100 LYS A CA 1
ATOM 839 C C . LYS A 1 100 ? -4.238 6.118 21.563 1.00 90.25 100 LYS A C 1
ATOM 841 O O . LYS A 1 100 ? -3.366 6.978 21.642 1.00 90.25 100 LYS A O 1
ATOM 846 N N . SER A 1 101 ? -5.135 6.091 20.582 1.00 90.06 101 SER A N 1
ATOM 847 C CA . SER A 1 101 ? -5.173 7.013 19.445 1.00 90.06 101 SER A CA 1
ATOM 848 C C . SER A 1 101 ? -6.565 7.643 19.283 1.00 90.06 101 SER A C 1
ATOM 850 O O . SER A 1 101 ? -7.205 7.454 18.249 1.00 90.06 101 SER A O 1
ATOM 852 N N . PRO A 1 102 ? -7.037 8.430 20.270 1.00 91.25 102 PRO A N 1
ATOM 853 C CA . PRO A 1 102 ? -8.388 9.002 20.263 1.00 91.25 102 PRO A CA 1
ATOM 854 C C . PRO A 1 102 ? -8.596 10.095 19.207 1.00 91.25 102 PRO A C 1
ATOM 856 O O . PRO A 1 102 ? -9.720 10.493 18.958 1.00 91.25 102 PRO A O 1
ATOM 859 N N . LYS A 1 103 ? -7.516 10.619 18.612 1.00 91.56 103 LYS A N 1
ATOM 860 C CA . LYS A 1 103 ? -7.597 11.604 17.520 1.00 91.56 103 LYS A CA 1
ATOM 861 C C . LYS A 1 103 ? -7.892 10.970 16.159 1.00 91.56 103 LYS A C 1
ATOM 863 O O . LYS A 1 103 ? -8.143 11.704 15.213 1.00 91.56 103 LYS A O 1
ATOM 868 N N . LEU A 1 104 ? -7.726 9.651 16.061 1.00 92.62 104 LEU A N 1
ATOM 869 C CA . LEU A 1 104 ? -7.847 8.904 14.813 1.00 92.62 104 LEU A CA 1
ATOM 870 C C . LEU A 1 104 ? -9.101 8.028 14.787 1.00 92.62 104 LEU A C 1
ATOM 872 O O . LEU A 1 104 ? -9.679 7.828 13.725 1.00 92.62 104 LEU A O 1
ATOM 876 N N . PHE A 1 105 ? -9.495 7.496 15.947 1.00 93.25 105 PHE A N 1
ATOM 877 C CA . PHE A 1 105 ? -10.614 6.571 16.067 1.00 93.25 105 PHE A CA 1
ATOM 878 C C . PHE A 1 105 ? -11.593 7.017 17.145 1.00 93.25 105 PHE A C 1
ATOM 880 O O . PHE A 1 105 ? -11.189 7.352 18.265 1.00 93.25 105 PHE A O 1
ATOM 887 N N . GLU A 1 106 ? -12.879 6.891 16.836 1.00 92.00 106 GLU A N 1
ATOM 888 C CA . GLU A 1 106 ? -13.982 7.115 17.763 1.00 92.00 106 GLU A CA 1
ATOM 889 C C . GLU A 1 106 ? -14.641 5.787 18.128 1.00 92.00 106 GLU A C 1
ATOM 891 O O . GLU A 1 106 ? -14.871 4.923 17.283 1.00 92.00 106 GLU A O 1
ATOM 896 N N . LEU A 1 107 ? -14.909 5.598 19.422 1.00 91.75 107 LEU A N 1
ATOM 897 C CA . LEU A 1 107 ? -15.513 4.380 19.950 1.00 91.75 107 LEU A CA 1
ATOM 898 C C . LEU A 1 107 ? -16.895 4.691 20.515 1.00 91.75 107 LEU A C 1
ATOM 900 O O . LEU A 1 107 ? -17.005 5.374 21.535 1.00 91.75 107 LEU A O 1
ATOM 904 N N . TYR A 1 108 ? -17.927 4.102 19.922 1.00 89.75 108 TYR A N 1
ATOM 905 C CA . TYR A 1 108 ? -19.312 4.254 20.362 1.00 89.75 108 TYR A CA 1
ATOM 906 C C . TYR A 1 108 ? -19.823 2.969 21.003 1.00 89.75 108 TYR A C 1
ATOM 908 O O . TYR A 1 108 ? -19.378 1.867 20.681 1.00 89.75 108 TYR A O 1
ATOM 916 N N . LYS A 1 109 ? -20.770 3.095 21.931 1.00 90.81 109 LYS A N 1
ATOM 917 C CA . LYS A 1 109 ? -21.497 1.956 22.494 1.00 90.81 109 LYS A CA 1
ATOM 918 C C . LYS A 1 109 ? -22.960 2.099 22.133 1.00 90.81 109 LYS A C 1
ATOM 920 O O . LYS A 1 109 ? -23.572 3.102 22.479 1.00 90.81 109 LYS A O 1
ATOM 925 N N . ASP A 1 110 ? -23.502 1.089 21.473 1.00 90.19 110 ASP A N 1
ATOM 926 C CA . ASP A 1 110 ? -24.935 1.012 21.222 1.00 90.19 110 ASP A CA 1
ATOM 927 C C . ASP A 1 110 ? -25.690 0.660 22.519 1.00 90.19 110 ASP A C 1
ATOM 929 O O . ASP A 1 110 ? -25.132 0.081 23.456 1.00 90.19 110 ASP A O 1
ATOM 933 N N . THR A 1 111 ? -26.985 0.956 22.543 1.00 86.31 111 THR A N 1
ATOM 934 C CA . THR A 1 111 ? -27.963 0.567 23.572 1.00 86.31 111 THR A CA 1
ATOM 935 C C . THR A 1 111 ? -27.934 -0.932 23.889 1.00 86.31 111 THR A C 1
ATOM 937 O O . THR A 1 111 ? -28.144 -1.335 25.031 1.00 86.31 111 THR A O 1
ATOM 940 N N . LYS A 1 112 ? -27.586 -1.767 22.901 1.00 85.31 112 LYS A N 1
ATOM 941 C CA . LYS A 1 112 ? -27.420 -3.227 23.024 1.00 85.31 112 LYS A CA 1
ATOM 942 C C . LYS A 1 112 ? -26.066 -3.657 23.614 1.00 85.31 112 LYS A C 1
ATOM 944 O O . LYS A 1 112 ? -25.780 -4.849 23.693 1.00 85.31 112 LYS A O 1
ATOM 949 N N . GLY A 1 113 ? -25.198 -2.710 23.977 1.00 85.69 113 GLY A N 1
ATOM 950 C CA . GLY A 1 113 ? -23.861 -2.963 24.526 1.00 85.69 113 GLY A CA 1
ATOM 951 C C . GLY A 1 113 ? -22.794 -3.337 23.489 1.00 85.69 113 GLY A C 1
ATOM 952 O O . GLY A 1 113 ? -21.678 -3.703 23.865 1.00 85.69 113 GLY A O 1
ATOM 953 N N . VAL A 1 114 ? -23.104 -3.253 22.190 1.00 88.25 114 VAL A N 1
ATOM 954 C CA . VAL A 1 114 ? -22.130 -3.485 21.112 1.00 88.25 114 VAL A CA 1
ATOM 955 C C . VAL A 1 114 ? -21.233 -2.258 20.966 1.00 88.25 114 VAL A C 1
ATOM 957 O O . VAL A 1 114 ? -21.720 -1.131 20.908 1.00 88.25 114 VAL A O 1
ATOM 960 N N . VAL A 1 115 ? -19.918 -2.485 20.920 1.00 90.62 115 VAL A N 1
ATOM 961 C CA . VAL A 1 115 ? -18.924 -1.426 20.715 1.00 90.62 115 VAL A CA 1
ATOM 962 C C . VAL A 1 115 ? -18.638 -1.283 19.225 1.00 90.62 115 VAL A C 1
ATOM 964 O O . VAL A 1 115 ? -18.263 -2.261 18.573 1.00 90.62 115 VAL A O 1
ATOM 967 N N . TRP A 1 116 ? -18.775 -0.066 18.725 1.00 90.94 116 TRP A N 1
ATOM 968 C CA . TRP A 1 116 ? -18.491 0.336 17.354 1.00 90.94 116 TRP A CA 1
ATOM 969 C C . TRP A 1 116 ? -17.232 1.193 17.311 1.00 90.94 116 TRP A C 1
ATOM 971 O O . TRP A 1 116 ? -16.937 1.912 18.265 1.00 90.94 116 TRP A O 1
ATOM 981 N N . CYS A 1 117 ? -16.486 1.082 16.220 1.00 91.88 117 CYS A N 1
ATOM 982 C CA . CYS A 1 117 ? -15.309 1.881 15.920 1.00 91.88 117 CYS A CA 1
ATOM 983 C C . CYS A 1 117 ? -15.562 2.636 14.618 1.00 91.88 117 CYS A C 1
ATOM 985 O O . CYS A 1 117 ? -15.893 2.001 13.621 1.00 91.88 117 CYS A O 1
ATOM 987 N N . GLY A 1 118 ? -15.381 3.951 14.633 1.00 92.00 118 GLY A N 1
ATOM 988 C CA . GLY A 1 118 ? -15.395 4.807 13.450 1.00 92.00 118 GLY A CA 1
ATOM 989 C C . GLY A 1 118 ? -14.103 5.610 13.327 1.00 92.00 118 GLY A C 1
ATOM 990 O O . GLY A 1 118 ? -13.277 5.623 14.249 1.00 92.00 118 GLY A O 1
ATOM 991 N N . MET A 1 119 ? -13.928 6.269 12.185 1.00 92.25 119 MET A N 1
ATOM 992 C CA . MET A 1 119 ? -12.912 7.307 12.017 1.00 92.25 119 MET A CA 1
ATOM 993 C C . MET A 1 119 ? -13.386 8.627 12.643 1.00 92.25 119 MET A C 1
ATOM 995 O O . MET A 1 119 ? -14.580 8.899 12.710 1.00 92.25 119 MET A O 1
ATOM 999 N N . THR A 1 120 ? -12.446 9.438 13.125 1.00 94.00 120 THR A N 1
ATOM 1000 C CA . THR A 1 120 ? -12.702 10.850 13.465 1.00 94.00 120 THR A CA 1
ATOM 1001 C C . THR A 1 120 ? -12.698 11.694 12.186 1.00 94.00 120 THR A C 1
ATOM 1003 O O . THR A 1 120 ? -11.956 11.365 11.268 1.00 94.00 120 THR A O 1
ATOM 1006 N N . GLU A 1 121 ? -13.386 12.839 12.157 1.00 92.38 121 GLU A N 1
ATOM 1007 C CA . GLU A 1 121 ? -13.351 13.812 11.038 1.00 92.38 121 GLU A CA 1
ATOM 1008 C C . GLU A 1 121 ? -11.912 14.129 10.577 1.00 92.38 121 GLU A C 1
ATOM 1010 O O . GLU A 1 121 ? -11.564 14.007 9.409 1.00 92.38 121 GLU A O 1
ATOM 1015 N N . LYS A 1 122 ? -11.006 14.389 11.530 1.00 93.12 122 LYS A N 1
ATOM 1016 C CA . LYS A 1 122 ? -9.578 14.618 11.241 1.00 93.12 122 LYS A CA 1
ATOM 1017 C C . LYS A 1 122 ? -8.887 13.435 10.568 1.00 93.12 122 LYS A C 1
ATOM 1019 O O . LYS A 1 122 ? -7.903 13.629 9.867 1.00 93.12 122 LYS A O 1
ATOM 1024 N N . ALA A 1 123 ? -9.308 12.211 10.870 1.00 93.38 123 ALA A N 1
ATOM 1025 C CA . ALA A 1 123 ? -8.751 11.023 10.238 1.00 93.38 123 ALA A CA 1
ATOM 1026 C C . ALA A 1 123 ? -9.281 10.865 8.812 1.00 93.38 123 ALA A C 1
ATOM 1028 O O . ALA A 1 123 ? -8.509 10.500 7.934 1.00 93.38 123 ALA A O 1
ATOM 1029 N N . GLU A 1 124 ? -10.553 11.188 8.580 1.00 92.12 124 GLU A N 1
ATOM 1030 C CA . GLU A 1 124 ? -11.144 11.196 7.241 1.00 92.12 124 GLU A CA 1
ATOM 1031 C C . GLU A 1 124 ? -10.451 12.219 6.332 1.00 92.12 124 GLU A C 1
ATOM 1033 O O . GLU A 1 124 ? -10.068 11.875 5.213 1.00 92.12 124 GLU A O 1
ATOM 1038 N N . ASP A 1 125 ? -10.178 13.425 6.840 1.00 94.50 125 ASP A N 1
ATOM 1039 C CA . ASP A 1 125 ? -9.406 14.445 6.118 1.00 94.50 125 ASP A CA 1
ATOM 1040 C C . ASP A 1 125 ? -8.009 13.942 5.723 1.00 94.50 125 ASP A C 1
ATOM 1042 O O . ASP A 1 125 ? -7.573 14.130 4.588 1.00 94.50 125 ASP A O 1
ATOM 1046 N N . LEU A 1 126 ? -7.312 13.260 6.642 1.00 93.69 126 LEU A N 1
ATOM 1047 C CA . LEU A 1 126 ? -5.982 12.700 6.381 1.00 93.69 126 LEU A CA 1
ATOM 1048 C C . LEU A 1 126 ? -6.013 11.580 5.336 1.00 93.69 126 LEU A C 1
ATOM 1050 O O . LEU A 1 126 ? -5.109 11.494 4.508 1.00 93.69 126 LEU A O 1
ATOM 1054 N N . VAL A 1 127 ? -7.034 10.720 5.367 1.00 92.00 127 VAL A N 1
ATOM 1055 C CA . VAL A 1 127 ? -7.210 9.660 4.361 1.00 92.00 127 VAL A CA 1
ATOM 1056 C C . VAL A 1 127 ? -7.479 10.276 2.987 1.00 92.00 127 VAL A C 1
ATOM 1058 O O . VAL A 1 127 ? -6.915 9.829 1.990 1.00 92.00 127 VAL A O 1
ATOM 1061 N N . LYS A 1 128 ? -8.278 11.345 2.928 1.00 93.31 128 LYS A N 1
ATOM 1062 C CA . LYS A 1 128 ? -8.529 12.078 1.686 1.00 93.31 128 LYS A CA 1
ATOM 1063 C C . LYS A 1 128 ? -7.257 12.731 1.136 1.00 93.31 128 LYS A C 1
ATOM 1065 O O . LYS A 1 128 ? -6.974 12.602 -0.052 1.00 93.31 128 LYS A O 1
ATOM 1070 N N . GLU A 1 129 ? -6.470 13.383 1.991 1.00 95.31 129 GLU A N 1
ATOM 1071 C CA . GLU A 1 129 ? -5.175 13.957 1.606 1.00 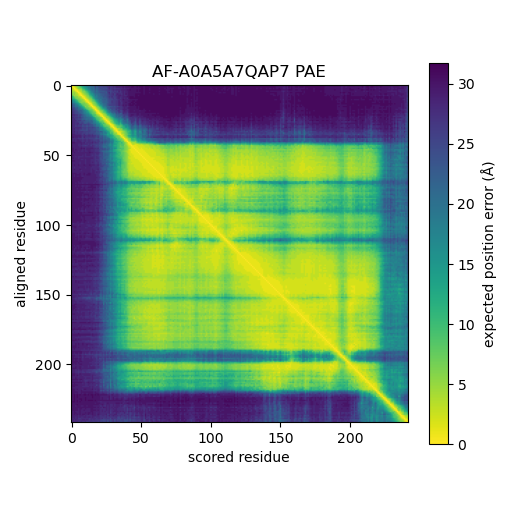95.31 129 GLU A CA 1
ATOM 1072 C C . GLU A 1 129 ? -4.216 12.873 1.077 1.00 95.31 129 GLU A C 1
ATOM 1074 O O . GLU A 1 129 ? -3.551 13.073 0.059 1.00 95.31 129 GLU A O 1
ATOM 1079 N N . GLU A 1 130 ? -4.173 11.699 1.720 1.00 92.56 130 GLU A N 1
ATOM 1080 C CA . GLU A 1 130 ? -3.378 10.556 1.257 1.00 92.56 130 GLU A CA 1
ATOM 1081 C C . GLU A 1 130 ? -3.783 10.124 -0.162 1.00 92.56 130 GLU A C 1
ATOM 1083 O O . GLU A 1 130 ? -2.917 9.920 -1.014 1.00 92.56 130 GLU A O 1
ATOM 1088 N N . GLU A 1 131 ? -5.082 10.022 -0.447 1.00 91.94 131 GLU A N 1
ATOM 1089 C CA . GLU A 1 131 ? -5.588 9.659 -1.777 1.00 91.94 131 GLU A CA 1
ATOM 1090 C C . GLU A 1 131 ? -5.207 10.680 -2.852 1.00 91.94 131 GLU A C 1
ATOM 1092 O O . GLU A 1 131 ? -4.743 10.298 -3.931 1.00 91.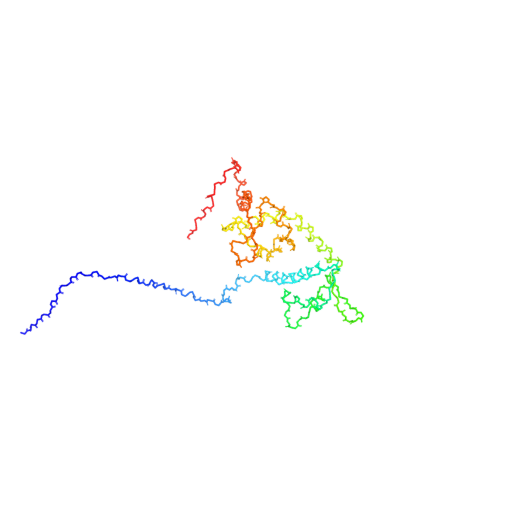94 131 GLU A O 1
ATOM 1097 N N . GLU A 1 132 ? -5.344 11.973 -2.551 1.00 94.75 132 GLU A N 1
ATOM 1098 C CA . GLU A 1 132 ? -4.951 13.057 -3.455 1.00 94.75 132 GLU A CA 1
ATOM 1099 C C . GLU A 1 132 ? -3.443 13.023 -3.752 1.00 94.75 132 GLU A C 1
ATOM 1101 O O . GLU A 1 132 ? -3.018 13.199 -4.899 1.00 94.75 132 GLU A O 1
ATOM 1106 N N . LEU A 1 133 ? -2.619 12.741 -2.739 1.00 94.62 133 LEU A N 1
ATOM 1107 C CA . LEU A 1 133 ? -1.173 12.599 -2.896 1.00 94.62 133 LEU A CA 1
ATOM 1108 C C . LEU A 1 133 ? -0.790 11.361 -3.713 1.00 94.62 133 LEU A C 1
ATOM 1110 O O . LEU A 1 133 ? 0.104 11.449 -4.557 1.00 94.62 133 LEU A O 1
ATOM 1114 N N . ILE A 1 134 ? -1.455 10.224 -3.495 1.00 92.50 134 ILE A N 1
ATOM 1115 C CA . ILE A 1 134 ? -1.229 8.996 -4.271 1.00 92.50 134 ILE A CA 1
ATOM 1116 C C . ILE A 1 134 ? -1.543 9.237 -5.749 1.00 92.50 134 ILE A C 1
ATOM 1118 O O . ILE A 1 134 ? -0.751 8.864 -6.617 1.00 92.50 134 ILE A O 1
ATOM 1122 N N . GLU A 1 135 ? -2.662 9.897 -6.045 1.00 92.00 135 GLU A N 1
ATOM 1123 C CA . GLU A 1 135 ? -3.057 10.195 -7.420 1.00 92.00 135 GLU A CA 1
ATOM 1124 C C . GLU A 1 135 ? -2.079 11.176 -8.082 1.00 92.00 135 GLU A C 1
ATOM 1126 O O . GLU A 1 135 ? -1.581 10.909 -9.179 1.00 92.00 135 GLU A O 1
ATOM 1131 N N . LYS A 1 136 ? -1.707 12.256 -7.381 1.00 94.31 136 LYS A N 1
ATOM 1132 C CA . LYS A 1 136 ? -0.723 13.242 -7.858 1.00 94.31 136 LYS A CA 1
ATOM 1133 C C . LYS A 1 136 ? 0.646 12.621 -8.140 1.00 94.31 136 LYS A C 1
ATOM 1135 O O . LYS A 1 136 ? 1.333 13.025 -9.077 1.00 94.31 136 LYS A O 1
ATOM 1140 N N . ASN A 1 137 ? 1.056 11.645 -7.335 1.00 93.50 137 ASN A N 1
ATOM 1141 C CA . ASN A 1 137 ? 2.349 10.980 -7.465 1.00 93.50 137 ASN A CA 1
ATOM 1142 C C . ASN A 1 137 ? 2.292 9.710 -8.331 1.00 93.50 137 ASN A C 1
ATOM 1144 O O . ASN A 1 137 ? 3.302 9.009 -8.447 1.00 93.50 137 ASN A O 1
ATOM 1148 N N . GLY A 1 138 ? 1.157 9.428 -8.978 1.00 92.06 138 GLY A N 1
ATOM 1149 C CA . GLY A 1 138 ? 0.944 8.213 -9.760 1.00 92.06 138 GLY A CA 1
ATOM 1150 C C . GLY A 1 138 ? 1.986 7.989 -10.860 1.00 92.06 138 GLY A C 1
ATOM 1151 O O . GLY A 1 138 ? 2.433 6.858 -11.044 1.00 92.06 138 GLY A O 1
ATOM 1152 N N . GLU A 1 139 ? 2.427 9.047 -11.547 1.00 91.69 139 GLU A N 1
ATOM 1153 C CA . GLU A 1 139 ? 3.454 8.946 -12.597 1.00 91.69 139 GLU A CA 1
ATOM 1154 C C . GLU A 1 139 ? 4.814 8.504 -12.044 1.00 91.69 139 GLU A C 1
ATOM 1156 O O . GLU A 1 139 ? 5.480 7.652 -12.631 1.00 91.69 139 GLU A O 1
ATOM 1161 N N . LYS A 1 140 ? 5.212 9.025 -10.876 1.00 92.44 140 LYS A N 1
ATOM 1162 C CA . LYS A 1 140 ? 6.457 8.619 -10.204 1.00 92.44 140 LYS A CA 1
ATOM 1163 C C . LYS A 1 140 ? 6.384 7.171 -9.737 1.00 92.44 140 LYS A C 1
ATOM 1165 O O . LYS A 1 140 ? 7.349 6.423 -9.869 1.00 92.44 140 LYS A O 1
ATOM 1170 N N . ALA A 1 141 ? 5.228 6.751 -9.226 1.00 93.50 141 ALA A N 1
ATOM 1171 C CA . ALA A 1 141 ? 5.003 5.356 -8.874 1.00 93.50 141 ALA A CA 1
ATOM 1172 C C . ALA A 1 141 ? 5.095 4.445 -10.117 1.00 93.50 141 ALA A C 1
ATOM 1174 O O . ALA A 1 141 ? 5.728 3.390 -10.061 1.00 93.50 141 ALA A O 1
ATOM 1175 N N . ALA A 1 142 ? 4.561 4.878 -11.266 1.00 93.44 142 ALA A N 1
ATOM 1176 C CA . ALA A 1 142 ? 4.708 4.173 -12.541 1.00 93.44 142 ALA A CA 1
ATOM 1177 C C . ALA A 1 142 ? 6.170 4.092 -12.996 1.00 93.44 142 ALA A C 1
ATOM 1179 O O . ALA A 1 142 ? 6.612 3.022 -13.417 1.00 93.44 142 ALA A O 1
ATOM 1180 N N . GLU A 1 143 ? 6.941 5.170 -12.857 1.00 92.94 143 GLU A N 1
ATOM 1181 C CA . GLU A 1 143 ? 8.383 5.169 -13.114 1.00 92.94 143 GLU A CA 1
ATOM 1182 C C . GLU A 1 143 ? 9.108 4.142 -12.230 1.00 92.94 143 GLU A C 1
ATOM 1184 O O . GLU A 1 143 ? 9.867 3.320 -12.744 1.00 92.94 143 GLU A O 1
ATOM 1189 N N . HIS A 1 144 ? 8.842 4.119 -10.919 1.00 92.56 144 HIS A N 1
ATOM 1190 C CA . HIS A 1 144 ? 9.466 3.167 -9.995 1.00 92.56 144 HIS A CA 1
ATOM 1191 C C . HIS A 1 144 ? 9.142 1.709 -10.334 1.00 92.56 144 HIS A C 1
ATOM 1193 O O . HIS A 1 144 ? 10.054 0.881 -10.400 1.00 92.56 144 HIS A O 1
ATOM 1199 N N . VAL A 1 145 ? 7.870 1.396 -10.603 1.00 93.88 145 VAL A N 1
ATOM 1200 C CA . VAL A 1 145 ? 7.454 0.048 -11.023 1.00 93.88 145 VAL A CA 1
ATOM 1201 C C . VAL A 1 145 ? 8.130 -0.338 -12.339 1.00 93.88 145 VAL A C 1
ATOM 1203 O O . VAL A 1 145 ? 8.661 -1.442 -12.460 1.00 93.88 145 VAL A O 1
ATOM 1206 N N . THR A 1 146 ? 8.191 0.581 -13.305 1.00 94.19 146 THR A N 1
ATOM 1207 C CA . THR A 1 146 ? 8.830 0.328 -14.604 1.00 94.19 146 THR A CA 1
ATOM 1208 C C . THR A 1 146 ? 10.328 0.067 -14.444 1.00 94.19 146 THR A C 1
ATOM 1210 O O . THR A 1 146 ? 10.837 -0.901 -15.000 1.00 94.19 146 THR A O 1
ATOM 1213 N N . ARG A 1 147 ? 11.037 0.858 -13.629 1.00 93.06 147 ARG A N 1
ATOM 1214 C CA . ARG A 1 147 ? 12.455 0.619 -13.310 1.00 93.06 147 ARG A CA 1
ATOM 1215 C C . ARG A 1 147 ? 12.667 -0.743 -12.646 1.00 93.06 147 ARG A C 1
ATOM 1217 O O . ARG A 1 147 ? 13.622 -1.440 -12.972 1.00 93.06 147 ARG A O 1
ATOM 1224 N N . MET A 1 148 ? 11.772 -1.156 -11.749 1.00 92.69 148 MET A N 1
ATOM 1225 C CA . MET A 1 148 ? 11.851 -2.474 -11.111 1.00 92.69 148 MET A CA 1
ATOM 1226 C C . MET A 1 148 ? 11.719 -3.611 -12.133 1.00 92.69 148 MET A C 1
ATOM 1228 O O . MET A 1 148 ? 12.470 -4.582 -12.067 1.00 92.69 148 MET A O 1
ATOM 1232 N N . LEU A 1 149 ? 10.814 -3.466 -13.106 1.00 94.06 149 LEU A N 1
ATOM 1233 C CA . LEU A 1 149 ? 10.692 -4.398 -14.228 1.00 94.06 149 LEU A CA 1
ATOM 1234 C C . LEU A 1 149 ? 11.935 -4.373 -15.124 1.00 94.06 149 LEU A C 1
ATOM 1236 O O . LEU A 1 149 ? 12.405 -5.423 -15.534 1.00 94.06 149 LEU A O 1
ATOM 1240 N N . MET A 1 150 ? 12.516 -3.204 -15.396 1.00 92.56 150 MET A N 1
ATOM 1241 C CA . MET A 1 150 ? 13.756 -3.098 -16.177 1.00 92.56 150 MET A CA 1
ATOM 1242 C C . MET A 1 150 ? 14.937 -3.833 -15.524 1.00 92.56 150 MET A C 1
ATOM 1244 O O . MET A 1 150 ? 15.800 -4.345 -16.232 1.00 92.56 150 MET A O 1
ATOM 1248 N N . MET A 1 151 ? 14.968 -3.898 -14.189 1.00 91.25 151 MET A N 1
ATOM 1249 C CA . MET A 1 151 ? 15.995 -4.607 -13.419 1.00 91.25 151 MET A CA 1
ATOM 1250 C C . MET A 1 151 ? 15.717 -6.108 -13.245 1.00 91.25 151 MET A C 1
ATOM 1252 O O . MET A 1 151 ? 16.599 -6.833 -12.780 1.00 91.25 151 MET A O 1
ATOM 1256 N N . SER A 1 152 ? 14.512 -6.596 -13.558 1.00 90.81 152 SER A N 1
ATOM 1257 C CA . SER A 1 152 ? 14.182 -8.012 -13.386 1.00 90.81 152 SER A CA 1
ATOM 1258 C C . SER A 1 152 ? 14.656 -8.845 -14.579 1.00 90.81 152 SER A C 1
ATOM 1260 O O . SER A 1 152 ? 14.629 -8.393 -15.722 1.00 90.81 152 SER A O 1
ATOM 1262 N N . ALA A 1 153 ? 15.095 -10.082 -14.317 1.00 86.06 153 ALA A N 1
ATOM 1263 C CA . ALA A 1 153 ? 15.720 -10.943 -15.329 1.00 86.06 153 ALA A CA 1
ATOM 1264 C C . ALA A 1 153 ? 14.829 -11.157 -16.566 1.00 86.06 153 ALA A C 1
ATOM 1266 O O . ALA A 1 153 ? 15.288 -11.007 -17.695 1.00 86.06 153 ALA A O 1
ATOM 1267 N N . ASP A 1 154 ? 13.540 -11.424 -16.342 1.00 88.38 154 ASP A N 1
ATOM 1268 C CA . ASP A 1 154 ? 12.564 -11.674 -17.408 1.00 88.38 154 ASP A CA 1
ATOM 1269 C C . ASP A 1 154 ? 11.755 -10.424 -17.786 1.00 88.38 154 ASP A C 1
ATOM 1271 O O . ASP A 1 154 ? 10.742 -10.528 -18.477 1.00 88.38 154 ASP A O 1
ATOM 1275 N N . LYS A 1 155 ? 12.142 -9.241 -17.284 1.00 92.12 155 LYS A N 1
ATOM 1276 C CA . LYS A 1 155 ? 11.380 -7.981 -17.401 1.00 92.12 155 LYS A CA 1
ATOM 1277 C C . LYS A 1 155 ? 9.931 -8.089 -16.918 1.00 92.12 155 LYS A C 1
ATOM 1279 O O . LYS A 1 155 ? 9.028 -7.383 -17.378 1.00 92.12 155 LYS A O 1
ATOM 1284 N N . ARG A 1 156 ? 9.713 -9.025 -15.997 1.00 91.31 156 ARG A N 1
ATOM 1285 C CA . ARG A 1 156 ? 8.425 -9.411 -15.431 1.00 91.31 156 ARG A CA 1
ATOM 1286 C C . ARG A 1 156 ? 8.527 -9.546 -13.922 1.00 91.31 156 ARG A C 1
ATOM 1288 O O . ARG A 1 156 ? 9.585 -9.902 -13.401 1.00 91.31 156 ARG A O 1
ATOM 1295 N N . LEU A 1 157 ? 7.431 -9.275 -13.223 1.00 92.06 157 LEU A N 1
ATOM 1296 C CA . LEU A 1 157 ? 7.304 -9.445 -11.774 1.00 92.06 157 LEU A CA 1
ATOM 1297 C C . LEU A 1 157 ? 5.889 -9.899 -11.423 1.00 92.06 157 LEU A C 1
ATOM 1299 O O . LEU A 1 157 ? 4.923 -9.408 -11.995 1.00 92.06 157 LEU A O 1
ATOM 1303 N N . ALA A 1 158 ? 5.756 -10.814 -10.465 1.00 91.19 158 ALA A N 1
ATOM 1304 C CA . ALA A 1 158 ? 4.443 -11.248 -9.996 1.00 91.19 158 ALA A CA 1
ATOM 1305 C C . ALA A 1 158 ? 3.701 -10.082 -9.318 1.00 91.19 158 ALA A C 1
ATOM 1307 O O . ALA A 1 158 ? 4.253 -9.424 -8.427 1.00 91.19 158 ALA A O 1
ATOM 1308 N N . LEU A 1 159 ? 2.437 -9.859 -9.690 1.00 91.62 159 LEU A N 1
ATOM 1309 C CA . LEU A 1 159 ? 1.607 -8.787 -9.130 1.00 91.62 159 LEU A CA 1
ATOM 1310 C C . LEU A 1 159 ? 1.417 -8.937 -7.619 1.00 91.62 159 LEU A C 1
ATOM 1312 O O . LEU A 1 159 ? 1.390 -7.936 -6.903 1.00 91.62 159 LEU A O 1
ATOM 1316 N N . ASP A 1 160 ? 1.375 -10.170 -7.109 1.00 90.00 160 ASP A N 1
ATOM 1317 C CA . ASP A 1 160 ? 1.329 -10.434 -5.668 1.00 90.00 160 ASP A CA 1
ATOM 1318 C C . ASP A 1 160 ? 2.539 -9.868 -4.925 1.00 90.00 160 ASP A C 1
ATOM 1320 O O . ASP A 1 160 ? 2.397 -9.297 -3.843 1.00 90.00 160 ASP A O 1
ATOM 1324 N N . LYS A 1 161 ? 3.731 -9.973 -5.523 1.00 89.94 161 LYS A N 1
ATOM 1325 C CA . LYS A 1 161 ? 4.961 -9.460 -4.916 1.00 89.94 161 LYS A CA 1
ATOM 1326 C C . LYS A 1 161 ? 4.981 -7.942 -4.902 1.00 89.94 161 LYS A C 1
ATOM 1328 O O . LYS A 1 161 ? 5.365 -7.371 -3.888 1.00 89.94 161 LYS A O 1
ATOM 1333 N N . ILE A 1 162 ? 4.508 -7.298 -5.966 1.00 92.00 162 ILE A N 1
ATOM 1334 C CA . ILE A 1 162 ? 4.372 -5.836 -6.007 1.00 92.00 162 ILE A CA 1
ATOM 1335 C C . ILE A 1 162 ? 3.338 -5.372 -4.970 1.00 92.00 162 ILE A C 1
ATOM 1337 O O . ILE A 1 162 ? 3.588 -4.437 -4.213 1.00 92.00 162 ILE A O 1
ATOM 1341 N N . ALA A 1 163 ? 2.208 -6.076 -4.861 1.00 90.81 163 ALA A N 1
ATOM 1342 C CA . ALA A 1 163 ? 1.145 -5.741 -3.918 1.00 90.81 163 ALA A CA 1
ATOM 1343 C C . ALA A 1 163 ? 1.592 -5.796 -2.446 1.00 90.81 163 ALA A C 1
ATOM 1345 O O . ALA A 1 163 ? 1.065 -5.039 -1.630 1.00 90.81 163 ALA A O 1
ATOM 1346 N N . HIS A 1 164 ? 2.564 -6.645 -2.092 1.00 88.62 164 HIS A N 1
ATOM 1347 C CA . HIS A 1 164 ? 3.124 -6.679 -0.736 1.00 88.62 164 HIS A CA 1
ATOM 1348 C C . HIS A 1 164 ? 3.823 -5.375 -0.336 1.00 88.62 164 HIS A C 1
ATOM 1350 O O . HIS A 1 164 ? 3.750 -4.994 0.828 1.00 88.62 164 HIS A O 1
ATOM 1356 N N . PHE A 1 165 ? 4.444 -4.681 -1.291 1.00 88.88 165 PHE A N 1
ATOM 1357 C CA . PHE A 1 165 ? 5.187 -3.436 -1.063 1.00 88.88 165 PHE A CA 1
ATOM 1358 C C . PHE A 1 165 ? 4.411 -2.196 -1.520 1.00 88.88 165 PHE A C 1
ATOM 1360 O O . PHE A 1 165 ? 4.975 -1.114 -1.657 1.00 88.88 165 PHE A O 1
ATOM 1367 N N . ARG A 1 166 ? 3.101 -2.322 -1.771 1.00 91.50 166 ARG A N 1
ATOM 1368 C CA . ARG A 1 166 ? 2.302 -1.243 -2.372 1.00 91.50 166 ARG A CA 1
ATOM 1369 C C . ARG A 1 166 ? 2.393 0.082 -1.613 1.00 91.50 166 ARG A C 1
ATOM 1371 O O . ARG A 1 166 ? 2.472 1.126 -2.242 1.00 91.50 166 ARG A O 1
ATOM 1378 N N . ARG A 1 167 ? 2.433 0.038 -0.277 1.00 88.81 167 ARG A N 1
ATOM 1379 C CA . ARG A 1 167 ? 2.517 1.239 0.568 1.00 88.81 167 ARG A CA 1
ATOM 1380 C C . ARG A 1 167 ? 3.865 1.937 0.425 1.00 88.81 167 ARG A C 1
ATOM 1382 O O . ARG A 1 167 ? 3.905 3.158 0.388 1.00 88.81 167 ARG A O 1
ATOM 1389 N N . ASP A 1 168 ? 4.938 1.163 0.287 1.00 88.62 168 ASP A N 1
ATOM 1390 C CA . ASP A 1 168 ? 6.293 1.691 0.116 1.00 88.62 168 ASP A CA 1
ATOM 1391 C C . ASP A 1 168 ? 6.456 2.383 -1.245 1.00 88.62 168 ASP A C 1
ATOM 1393 O O . ASP A 1 168 ? 7.192 3.358 -1.367 1.00 88.62 168 ASP A O 1
ATOM 1397 N N . PHE A 1 169 ? 5.725 1.909 -2.259 1.00 87.69 169 PHE A N 1
ATOM 1398 C CA . PHE A 1 169 ? 5.709 2.490 -3.604 1.00 87.69 169 PHE A CA 1
ATOM 1399 C C . PHE A 1 169 ? 4.621 3.553 -3.822 1.00 87.69 169 PHE A C 1
ATOM 1401 O O . PHE A 1 169 ? 4.538 4.107 -4.917 1.00 87.69 169 PHE A O 1
ATOM 1408 N N . GLY A 1 170 ? 3.783 3.840 -2.820 1.00 89.31 170 GLY A N 1
ATOM 1409 C CA . GLY A 1 170 ? 2.662 4.776 -2.964 1.00 89.31 170 GLY A CA 1
ATOM 1410 C C . GLY A 1 170 ? 1.588 4.299 -3.948 1.00 89.31 170 GLY A C 1
ATOM 1411 O O . GLY A 1 170 ? 0.979 5.105 -4.642 1.00 89.31 170 GLY A O 1
ATOM 1412 N N . LEU A 1 171 ? 1.379 2.985 -4.053 1.00 92.94 171 LEU A N 1
ATOM 1413 C CA . LEU A 1 171 ? 0.366 2.384 -4.916 1.00 92.94 171 LEU A CA 1
ATOM 1414 C C . LEU A 1 171 ? -0.986 2.284 -4.181 1.00 92.94 171 LEU A C 1
ATOM 1416 O O . LEU A 1 171 ? -1.019 1.906 -3.002 1.00 92.94 171 LEU A O 1
ATOM 1420 N N . PRO A 1 172 ? -2.112 2.550 -4.871 1.00 91.75 172 PRO A N 1
ATOM 1421 C CA . PRO A 1 172 ? -3.441 2.490 -4.267 1.00 91.75 172 PRO A CA 1
ATOM 1422 C C . PRO A 1 172 ? -3.831 1.060 -3.867 1.00 91.75 172 PRO A C 1
ATOM 1424 O O . PRO A 1 172 ? -3.279 0.075 -4.363 1.00 91.75 172 PRO A O 1
ATOM 1427 N N . ILE A 1 173 ? -4.828 0.925 -2.986 1.00 87.44 173 ILE A N 1
ATOM 1428 C CA . ILE A 1 173 ? -5.318 -0.390 -2.538 1.00 87.44 173 ILE A CA 1
ATOM 1429 C C . ILE A 1 173 ? -5.858 -1.238 -3.700 1.00 87.44 173 ILE A C 1
ATOM 1431 O O . ILE A 1 173 ? -5.560 -2.429 -3.789 1.00 87.44 173 ILE A O 1
ATOM 1435 N N . ASP A 1 174 ? -6.536 -0.596 -4.653 1.00 88.12 174 ASP A N 1
ATOM 1436 C CA . ASP A 1 174 ? -7.105 -1.236 -5.843 1.00 88.12 174 ASP A CA 1
ATOM 1437 C C . ASP A 1 174 ? -6.122 -1.305 -7.019 1.00 88.12 174 ASP A C 1
ATOM 1439 O O . ASP A 1 174 ? -6.517 -1.460 -8.180 1.00 88.12 174 ASP A O 1
ATOM 1443 N N . PHE A 1 175 ? -4.821 -1.208 -6.727 1.00 91.88 175 PHE A N 1
ATOM 1444 C CA . PHE A 1 175 ? -3.753 -1.178 -7.721 1.00 91.88 175 PHE A CA 1
ATOM 1445 C C . PHE A 1 175 ? -3.889 -2.280 -8.777 1.00 91.88 175 PHE A C 1
ATOM 1447 O O . PHE A 1 175 ? -3.781 -2.002 -9.969 1.00 91.88 175 PHE A O 1
ATOM 1454 N N . ARG A 1 176 ? -4.196 -3.507 -8.340 1.00 90.06 176 ARG A N 1
ATOM 1455 C CA . ARG A 1 176 ? -4.301 -4.686 -9.212 1.00 90.06 176 ARG A CA 1
ATOM 1456 C C . ARG A 1 176 ? -5.401 -4.576 -10.263 1.00 90.06 176 ARG A C 1
ATOM 1458 O O . ARG A 1 176 ? -5.268 -5.172 -11.318 1.00 90.06 176 ARG A O 1
ATOM 1465 N N . LYS A 1 177 ? -6.495 -3.876 -9.953 1.00 89.31 177 LYS A N 1
ATOM 1466 C CA . LYS A 1 177 ? -7.689 -3.832 -10.808 1.00 89.31 177 LYS A CA 1
ATOM 1467 C C . LYS A 1 177 ? -7.717 -2.617 -11.719 1.00 89.31 177 LYS A C 1
ATOM 1469 O O . LYS A 1 177 ? -8.215 -2.721 -12.828 1.00 89.31 177 LYS A O 1
ATOM 1474 N N . TYR A 1 178 ? -7.234 -1.470 -11.243 1.00 90.81 178 TYR A N 1
ATOM 1475 C CA . TYR A 1 178 ? -7.389 -0.202 -11.964 1.00 90.81 178 TYR A CA 1
ATOM 1476 C C . TYR A 1 178 ? -6.050 0.440 -12.312 1.00 90.81 178 TYR A C 1
ATOM 1478 O O . TYR A 1 178 ? -5.805 0.779 -13.467 1.00 90.81 178 TYR A O 1
ATOM 1486 N N . TRP A 1 179 ? -5.153 0.578 -11.334 1.00 93.81 179 TRP A N 1
ATOM 1487 C CA . TRP A 1 179 ? -3.916 1.339 -11.525 1.00 93.81 179 TRP A CA 1
ATOM 1488 C C . TRP A 1 179 ? -2.978 0.691 -12.549 1.00 93.81 179 TRP A C 1
ATOM 1490 O O . TRP A 1 179 ? -2.395 1.393 -13.370 1.00 93.81 179 TRP A O 1
ATOM 1500 N N . VAL A 1 180 ? -2.864 -0.643 -12.550 1.00 93.00 180 VAL A N 1
ATOM 1501 C CA . VAL A 1 180 ? -1.995 -1.373 -13.496 1.00 93.00 180 VAL A CA 1
ATOM 1502 C C . VAL A 1 180 ? -2.377 -1.165 -14.962 1.00 93.00 180 VAL A C 1
ATOM 1504 O O . VAL A 1 180 ? -1.531 -1.324 -15.836 1.00 93.00 180 VAL A O 1
ATOM 1507 N N . HIS A 1 181 ? -3.624 -0.781 -15.239 1.00 93.38 181 HIS A N 1
ATOM 1508 C CA . HIS A 1 181 ? -4.111 -0.517 -16.592 1.00 93.38 181 HIS A CA 1
ATOM 1509 C C . HIS A 1 181 ? -4.033 0.964 -16.984 1.00 93.38 181 HIS A C 1
ATOM 1511 O O . HIS A 1 181 ? -4.309 1.295 -18.132 1.00 93.38 181 HIS A O 1
ATOM 1517 N N . LYS A 1 182 ? -3.635 1.854 -16.064 1.00 93.69 182 LYS A N 1
ATOM 1518 C CA . LYS A 1 182 ? -3.526 3.301 -16.309 1.00 93.69 182 LYS A CA 1
ATOM 1519 C C . LYS A 1 182 ? -2.310 3.675 -17.169 1.00 93.69 182 LYS A C 1
ATOM 1521 O O . LYS A 1 182 ? -2.309 4.740 -17.772 1.00 93.69 182 LYS A O 1
ATOM 1526 N N . TYR A 1 183 ? -1.296 2.807 -17.236 1.00 92.94 183 TYR A N 1
ATOM 1527 C CA . TYR A 1 183 ? -0.032 3.055 -17.948 1.00 92.94 183 TYR A CA 1
ATOM 1528 C C . TYR A 1 183 ? 0.308 1.940 -18.958 1.00 92.94 183 TYR A C 1
ATOM 1530 O O . TYR A 1 183 ? 1.371 1.315 -18.846 1.00 92.94 183 TYR A O 1
ATOM 1538 N N . PRO A 1 184 ? -0.566 1.674 -19.949 1.00 93.62 184 PRO A N 1
ATOM 1539 C CA . PRO A 1 184 ? -0.399 0.555 -20.880 1.00 93.62 184 PRO A CA 1
ATOM 1540 C C . PRO A 1 184 ? 0.855 0.683 -21.758 1.00 93.62 184 PRO A C 1
ATOM 1542 O O . PRO A 1 184 ? 1.421 -0.322 -22.183 1.00 93.62 184 PRO A O 1
ATOM 1545 N N . GLU A 1 185 ? 1.334 1.909 -21.980 1.00 92.31 185 GLU A N 1
ATOM 1546 C CA . GLU A 1 185 ? 2.565 2.181 -22.736 1.00 92.31 185 GLU A CA 1
ATOM 1547 C C . GLU A 1 185 ? 3.815 1.634 -22.032 1.00 92.31 185 GLU A C 1
ATOM 1549 O O . GLU A 1 185 ? 4.834 1.367 -22.676 1.00 92.31 185 GLU A O 1
ATOM 1554 N N . ASN A 1 186 ? 3.764 1.497 -20.705 1.00 92.31 186 ASN A N 1
ATOM 1555 C CA . ASN A 1 186 ? 4.925 1.156 -19.892 1.00 92.31 186 ASN A CA 1
ATOM 1556 C C . ASN A 1 186 ? 4.942 -0.328 -19.547 1.00 92.31 186 ASN A C 1
ATOM 1558 O O . ASN A 1 186 ? 5.966 -0.991 -19.716 1.00 92.31 186 ASN A O 1
ATOM 1562 N N . PHE A 1 187 ? 3.819 -0.852 -19.066 1.00 94.19 187 PHE A N 1
ATOM 1563 C CA . PHE A 1 187 ? 3.698 -2.235 -18.631 1.00 94.19 187 PHE A CA 1
ATOM 1564 C C . PHE A 1 187 ? 2.275 -2.755 -18.824 1.00 94.19 187 PHE A C 1
ATOM 1566 O O . PHE A 1 187 ? 1.316 -1.993 -18.919 1.00 94.19 187 PHE A O 1
ATOM 1573 N N . ARG A 1 188 ? 2.138 -4.079 -18.864 1.00 94.38 188 ARG A N 1
ATOM 1574 C CA . ARG A 1 188 ? 0.855 -4.770 -19.024 1.00 94.38 188 ARG A CA 1
ATOM 1575 C C . ARG A 1 188 ? 0.757 -5.972 -18.100 1.00 94.38 188 ARG A C 1
ATOM 1577 O O . ARG A 1 188 ? 1.769 -6.563 -17.727 1.00 94.38 188 ARG A O 1
ATOM 1584 N N . VAL A 1 189 ? -0.468 -6.358 -17.774 1.00 94.00 189 VAL A N 1
ATOM 1585 C CA . VAL A 1 189 ? -0.739 -7.584 -17.020 1.00 94.00 189 VAL A CA 1
ATOM 1586 C C . VAL A 1 189 ? -0.740 -8.773 -17.981 1.00 94.00 189 VAL A C 1
ATOM 1588 O O . VAL A 1 189 ? -1.372 -8.720 -19.035 1.00 94.00 189 VAL A O 1
ATOM 1591 N N . VAL A 1 190 ? -0.023 -9.837 -17.628 1.00 91.25 190 VAL A N 1
ATOM 1592 C CA . VAL A 1 190 ? 0.053 -11.092 -18.379 1.00 91.25 190 VAL A CA 1
ATOM 1593 C C . VAL A 1 190 ? -0.253 -12.279 -17.475 1.00 91.25 190 VAL A C 1
ATOM 1595 O O . VAL A 1 190 ? 0.056 -12.282 -16.281 1.00 91.25 190 VAL A O 1
ATOM 1598 N N . GLN A 1 191 ? -0.862 -13.305 -18.061 1.00 85.56 191 GLN A N 1
ATOM 1599 C CA . GLN A 1 191 ? -1.158 -14.546 -17.358 1.00 85.56 191 GLN A CA 1
ATOM 1600 C C . GLN A 1 191 ? 0.122 -15.342 -17.046 1.00 85.56 191 GLN A C 1
ATOM 1602 O O . GLN A 1 191 ? 1.130 -15.207 -17.753 1.00 85.56 191 GLN A O 1
ATOM 1607 N N . PRO A 1 192 ? 0.096 -16.163 -15.985 1.00 81.06 192 PRO A N 1
ATOM 1608 C CA . PRO A 1 192 ? 1.227 -16.988 -15.584 1.00 81.06 192 PRO A CA 1
ATOM 1609 C C . PRO A 1 192 ? 1.631 -17.977 -16.687 1.00 81.06 192 PRO A C 1
ATOM 1611 O O . PRO A 1 192 ? 0.800 -18.548 -17.389 1.00 81.06 192 PRO A O 1
ATOM 1614 N N . PHE A 1 193 ? 2.942 -18.204 -16.821 1.00 65.62 193 PHE A N 1
ATOM 1615 C CA . PHE A 1 193 ? 3.508 -19.145 -17.800 1.00 65.62 193 PHE A CA 1
ATOM 1616 C C . PHE A 1 193 ? 3.205 -20.608 -17.457 1.00 65.62 193 PHE A C 1
ATOM 1618 O O . PHE A 1 193 ? 3.205 -21.473 -18.332 1.00 65.62 193 PHE A O 1
ATOM 1625 N N . LYS A 1 194 ? 2.997 -20.892 -16.168 1.00 70.38 194 LYS A N 1
ATOM 1626 C CA . LYS A 1 194 ? 2.682 -22.219 -15.649 1.00 70.38 194 LYS A CA 1
ATOM 1627 C C . LYS A 1 194 ? 1.277 -22.182 -15.058 1.00 70.38 194 LYS A C 1
ATOM 1629 O O . LYS A 1 194 ? 1.035 -21.339 -14.202 1.00 70.38 194 LYS A O 1
ATOM 1634 N N . PRO A 1 195 ? 0.395 -23.132 -15.405 1.00 62.84 195 PRO A N 1
ATOM 1635 C CA . PRO A 1 195 ? -0.959 -23.195 -14.851 1.00 62.84 195 PRO A CA 1
ATOM 1636 C C . PRO A 1 195 ? -0.999 -23.479 -13.337 1.00 62.84 195 PRO A C 1
ATOM 1638 O O . PRO A 1 195 ? -2.078 -23.518 -12.762 1.00 62.84 195 PRO A O 1
ATOM 1641 N N . LEU A 1 196 ? 0.158 -23.718 -12.702 1.00 62.78 196 LEU A N 1
ATOM 1642 C CA . LEU A 1 196 ? 0.281 -23.936 -11.261 1.00 62.78 196 LEU A CA 1
ATOM 1643 C C . LEU A 1 196 ? 0.425 -22.629 -10.467 1.00 62.78 196 LEU A C 1
ATOM 1645 O O . LEU A 1 196 ? 0.075 -22.600 -9.292 1.00 62.78 196 LEU A O 1
ATOM 1649 N N . ASP A 1 197 ? 0.952 -21.569 -11.084 1.00 66.88 197 ASP A N 1
ATOM 1650 C CA . ASP A 1 197 ? 1.060 -20.272 -10.424 1.00 66.88 197 ASP A CA 1
ATOM 1651 C C . ASP A 1 197 ? -0.276 -19.544 -10.613 1.00 66.88 197 ASP A C 1
ATOM 1653 O O . ASP A 1 197 ? -0.667 -19.260 -11.737 1.00 66.88 197 ASP A O 1
ATOM 1657 N N . GLU A 1 198 ? -1.001 -19.264 -9.529 1.00 65.12 198 GLU A N 1
ATOM 1658 C CA . GLU A 1 198 ? -2.286 -18.537 -9.581 1.00 65.12 198 GLU A CA 1
ATOM 1659 C C . GLU A 1 198 ? -2.094 -17.025 -9.807 1.00 65.12 198 GLU A C 1
ATOM 1661 O O . GLU A 1 198 ? -3.033 -16.305 -10.144 1.00 65.12 198 GLU A O 1
ATOM 1666 N N . SER A 1 199 ? -0.871 -16.530 -9.612 1.00 78.62 199 SER A N 1
ATOM 1667 C CA . SER A 1 199 ? -0.557 -15.105 -9.594 1.00 78.62 199 SER A CA 1
ATOM 1668 C C . SER A 1 199 ? -0.318 -14.549 -10.998 1.00 78.62 199 SER A C 1
ATOM 1670 O O . SER A 1 199 ? 0.572 -14.988 -11.725 1.00 78.62 199 SER A O 1
ATOM 1672 N N . GLU A 1 200 ? -1.057 -13.503 -11.351 1.00 89.19 200 GLU A N 1
ATOM 1673 C CA . GLU A 1 200 ? -0.802 -12.679 -12.533 1.00 89.19 200 GLU A CA 1
ATOM 1674 C C . GLU A 1 200 ? 0.576 -11.994 -12.466 1.00 89.19 200 GLU A C 1
ATOM 1676 O O . GLU A 1 200 ? 1.093 -11.673 -11.388 1.00 89.19 200 GLU A O 1
ATOM 1681 N N . TYR A 1 201 ? 1.166 -11.727 -13.630 1.00 91.75 201 TYR A N 1
ATOM 1682 C CA . TYR A 1 201 ? 2.452 -11.046 -13.759 1.00 91.75 201 TYR A CA 1
ATOM 1683 C C . TYR A 1 201 ? 2.279 -9.684 -14.415 1.00 91.75 201 TYR A C 1
ATOM 1685 O O . TYR A 1 201 ? 1.436 -9.492 -15.284 1.00 91.75 201 TYR A O 1
ATOM 1693 N N . LEU A 1 202 ? 3.128 -8.742 -14.030 1.00 94.06 202 LEU A N 1
ATOM 1694 C CA . LEU A 1 202 ? 3.307 -7.478 -14.721 1.00 94.06 202 LEU A CA 1
ATOM 1695 C C . LEU A 1 202 ? 4.534 -7.591 -15.625 1.00 94.06 202 LEU A C 1
ATOM 1697 O O . LEU A 1 202 ? 5.603 -7.968 -15.151 1.00 94.06 202 LEU A O 1
ATOM 1701 N N . GLU A 1 203 ? 4.375 -7.295 -16.911 1.00 94.50 203 GLU A N 1
ATOM 1702 C CA . GLU A 1 203 ? 5.421 -7.333 -17.935 1.00 94.50 203 GLU A CA 1
ATOM 1703 C C . GLU A 1 203 ? 5.723 -5.925 -18.451 1.00 94.50 203 GLU A C 1
ATOM 1705 O O . GLU A 1 203 ? 4.804 -5.153 -18.726 1.00 94.50 203 GLU A O 1
ATOM 1710 N N . LEU A 1 204 ? 7.007 -5.613 -18.636 1.00 95.69 204 LEU A N 1
ATOM 1711 C CA . LEU A 1 204 ? 7.446 -4.395 -19.312 1.00 95.69 204 LEU A CA 1
ATOM 1712 C C . LEU A 1 204 ? 7.056 -4.415 -20.800 1.00 95.69 204 LEU A C 1
ATOM 1714 O O . LEU A 1 204 ? 7.421 -5.338 -21.525 1.00 95.69 204 LEU A O 1
ATOM 1718 N N . VAL A 1 205 ? 6.385 -3.363 -21.268 1.00 94.44 205 VAL A N 1
ATOM 1719 C CA . VAL A 1 205 ? 6.043 -3.182 -22.688 1.00 94.44 205 VAL A CA 1
ATOM 1720 C C . VAL A 1 205 ? 7.145 -2.404 -23.399 1.00 94.44 205 VAL A C 1
ATOM 1722 O O . VAL A 1 205 ? 7.757 -2.911 -24.338 1.00 94.44 205 VAL A O 1
ATOM 1725 N N . THR A 1 206 ? 7.437 -1.192 -22.921 1.00 93.06 206 THR A N 1
ATOM 1726 C CA . THR A 1 206 ? 8.385 -0.279 -23.572 1.00 93.06 206 THR A CA 1
ATOM 1727 C C . THR A 1 206 ? 9.570 0.012 -22.666 1.00 93.06 206 THR A C 1
ATOM 1729 O O . THR A 1 206 ? 9.413 0.446 -21.523 1.00 93.06 206 THR A O 1
ATOM 1732 N N . TRP A 1 207 ? 10.782 -0.160 -23.195 1.00 91.00 207 TRP A N 1
ATOM 1733 C CA . TRP A 1 207 ? 11.996 0.260 -22.505 1.00 91.00 207 TRP A CA 1
ATOM 1734 C C . TRP A 1 207 ? 12.245 1.758 -22.719 1.00 91.00 207 TRP A C 1
ATOM 1736 O O . TRP A 1 207 ? 12.612 2.178 -23.813 1.00 91.00 207 TRP A O 1
ATOM 1746 N N . ARG A 1 208 ? 12.068 2.570 -21.671 1.00 88.19 208 ARG A N 1
ATOM 1747 C CA . ARG A 1 208 ? 12.371 4.010 -21.691 1.00 88.19 208 ARG A CA 1
ATOM 1748 C C . ARG A 1 208 ? 13.797 4.281 -21.180 1.00 88.19 208 ARG A C 1
ATOM 1750 O O . ARG A 1 208 ? 14.012 4.204 -19.970 1.00 88.19 208 ARG A O 1
ATOM 1757 N N . PRO A 1 209 ? 14.765 4.655 -22.039 1.00 86.25 209 PRO A N 1
ATOM 1758 C CA . PRO A 1 209 ? 16.155 4.845 -21.616 1.00 86.25 209 PRO A CA 1
ATOM 1759 C C . PRO A 1 209 ? 16.315 5.974 -20.590 1.00 86.25 209 PRO A C 1
ATOM 1761 O O . PRO A 1 209 ? 17.114 5.843 -19.672 1.00 86.25 209 PRO A O 1
ATOM 1764 N N . GLY A 1 210 ? 15.490 7.026 -20.654 1.00 85.75 210 GLY A N 1
ATOM 1765 C CA . GLY A 1 210 ? 15.522 8.124 -19.677 1.00 85.75 210 GLY A CA 1
ATOM 1766 C C . GLY A 1 210 ? 15.232 7.701 -18.229 1.00 85.75 210 GLY A C 1
ATOM 1767 O O . GLY A 1 210 ? 15.640 8.389 -17.297 1.00 85.75 210 GLY A O 1
ATOM 1768 N N . TRP A 1 211 ? 14.568 6.560 -18.021 1.00 86.75 211 TRP A N 1
ATOM 1769 C CA . TRP A 1 211 ? 14.330 5.989 -16.690 1.00 86.75 211 TRP A CA 1
ATOM 1770 C C . TRP A 1 211 ? 15.390 4.973 -16.270 1.00 86.75 211 TRP A C 1
ATOM 1772 O O . TRP A 1 211 ? 15.470 4.644 -15.090 1.00 86.75 211 TRP A O 1
ATOM 1782 N N . ALA A 1 212 ? 16.209 4.499 -17.207 1.00 86.94 212 ALA A N 1
ATOM 1783 C CA . ALA A 1 212 ? 17.307 3.577 -16.939 1.00 86.94 212 ALA A CA 1
ATOM 1784 C C . ALA A 1 212 ? 18.583 4.288 -16.452 1.00 86.94 212 ALA A C 1
ATOM 1786 O O . ALA A 1 212 ? 19.535 3.616 -16.070 1.00 86.94 212 ALA A O 1
ATOM 1787 N N . VAL A 1 213 ? 18.601 5.626 -16.438 1.00 85.62 213 VAL A N 1
ATOM 1788 C CA . VAL A 1 213 ? 19.733 6.420 -15.948 1.00 85.62 213 VAL A CA 1
ATOM 1789 C C . VAL A 1 213 ? 19.675 6.526 -14.426 1.00 85.62 213 VAL A C 1
ATOM 1791 O O . VAL A 1 213 ? 18.689 7.000 -13.849 1.00 85.62 213 VAL A O 1
ATOM 1794 N N . THR A 1 214 ? 20.747 6.104 -13.766 1.00 83.94 214 THR A N 1
ATOM 1795 C CA . THR A 1 214 ? 20.887 6.196 -12.312 1.00 83.94 214 THR A CA 1
ATOM 1796 C C . THR A 1 214 ? 21.048 7.646 -11.860 1.00 83.94 214 THR A C 1
ATOM 1798 O O . THR A 1 214 ? 21.553 8.501 -12.587 1.00 83.94 214 THR A O 1
ATOM 1801 N N . GLU A 1 215 ? 20.664 7.945 -10.617 1.00 83.62 215 GLU A N 1
ATOM 1802 C CA . GLU A 1 215 ? 20.865 9.291 -10.064 1.00 83.62 215 GLU A CA 1
ATOM 1803 C C . GLU A 1 215 ? 22.362 9.662 -10.002 1.00 83.62 215 GLU A C 1
ATOM 1805 O O . GLU A 1 215 ? 22.713 10.820 -10.203 1.00 83.62 215 GLU A O 1
ATOM 1810 N N . LEU A 1 216 ? 23.261 8.680 -9.834 1.00 83.06 216 LEU A N 1
ATOM 1811 C CA . LEU A 1 216 ? 24.708 8.899 -9.935 1.00 83.06 216 LEU A CA 1
ATOM 1812 C C . LEU A 1 216 ? 25.112 9.354 -11.340 1.00 83.06 216 LEU A C 1
ATOM 1814 O O . LEU A 1 216 ? 25.767 10.384 -11.474 1.00 83.06 216 LEU A O 1
ATOM 1818 N N . GLU A 1 217 ? 24.681 8.658 -12.392 1.00 81.06 217 GLU A N 1
ATOM 1819 C CA . GLU A 1 217 ? 24.955 9.078 -13.773 1.00 81.06 217 GLU A CA 1
ATOM 1820 C C . GLU A 1 217 ? 24.387 10.470 -14.060 1.00 81.06 217 GLU A C 1
ATOM 1822 O O . GLU A 1 217 ? 25.092 11.310 -14.616 1.00 81.06 217 GLU A O 1
ATOM 1827 N N . LYS A 1 218 ? 23.167 10.773 -13.595 1.00 83.00 218 LYS A N 1
ATOM 1828 C CA . LYS A 1 218 ? 22.581 12.118 -13.722 1.00 83.00 218 LYS A CA 1
ATOM 1829 C C . LYS A 1 218 ? 23.399 13.208 -13.035 1.00 83.00 218 LYS A C 1
ATOM 1831 O O . LYS A 1 218 ? 23.345 14.343 -13.483 1.00 83.00 218 LYS A O 1
ATOM 1836 N N . THR A 1 219 ? 24.135 12.907 -11.964 1.00 78.56 219 THR A N 1
ATOM 1837 C CA . THR A 1 219 ? 25.025 13.894 -11.320 1.00 78.56 219 THR A CA 1
ATOM 1838 C C . THR A 1 219 ? 26.362 14.063 -12.045 1.00 78.56 219 THR A C 1
ATOM 1840 O O . THR A 1 219 ? 26.987 15.114 -11.932 1.00 78.56 219 THR A O 1
ATOM 1843 N N . VAL A 1 220 ? 26.790 13.061 -12.818 1.00 76.44 220 VAL A N 1
ATOM 1844 C CA . VAL A 1 220 ? 28.066 13.062 -13.556 1.00 76.44 220 VAL A CA 1
ATOM 1845 C C . VAL A 1 220 ? 27.918 13.649 -14.966 1.00 76.44 220 VAL A C 1
ATOM 1847 O O . VAL A 1 220 ? 28.829 14.315 -15.453 1.00 76.44 220 VAL A O 1
ATOM 1850 N N . LEU A 1 221 ? 26.771 13.451 -15.622 1.00 59.94 221 LEU A N 1
ATOM 1851 C CA . LEU A 1 221 ? 26.488 13.948 -16.977 1.00 59.94 221 LEU A CA 1
ATOM 1852 C C . LEU A 1 221 ? 26.478 15.492 -17.136 1.00 59.94 221 LEU A C 1
ATOM 1854 O O . LEU A 1 221 ? 26.956 15.955 -18.171 1.00 59.94 221 LEU A O 1
ATOM 1858 N N . PRO A 1 222 ? 26.061 16.315 -16.148 1.00 55.34 222 PRO A N 1
ATOM 1859 C CA . PRO A 1 222 ? 26.141 17.778 -16.217 1.00 55.34 222 PRO A CA 1
ATOM 1860 C C . PRO A 1 222 ? 27.571 18.331 -16.323 1.00 55.34 222 PRO A C 1
ATOM 1862 O O . PRO A 1 222 ? 27.747 19.510 -16.601 1.00 55.34 222 PRO A O 1
ATOM 1865 N N . LEU A 1 223 ? 28.607 17.506 -16.114 1.00 51.22 223 LEU A N 1
ATOM 1866 C CA . LEU A 1 223 ? 30.012 17.892 -16.316 1.00 51.22 223 LEU A CA 1
ATOM 1867 C C . LEU A 1 223 ? 30.498 17.684 -17.762 1.00 51.22 223 LEU A C 1
ATOM 1869 O O . LEU A 1 223 ? 31.649 17.998 -18.065 1.00 51.22 223 LEU A O 1
ATOM 1873 N N . LYS A 1 224 ? 29.661 17.140 -18.655 1.00 44.66 224 LYS A N 1
ATOM 1874 C CA . LYS A 1 224 ? 30.000 16.879 -20.061 1.00 44.66 224 LYS A CA 1
ATOM 1875 C C . LYS A 1 224 ? 28.816 17.190 -20.980 1.00 44.66 224 LYS A C 1
ATOM 1877 O O . LYS A 1 224 ? 28.300 16.311 -21.665 1.00 44.66 224 LYS A O 1
ATOM 1882 N N . GLU A 1 225 ? 28.384 18.448 -21.009 1.00 42.06 225 GLU A N 1
ATOM 1883 C CA . GLU A 1 225 ? 27.530 18.934 -22.096 1.00 42.06 225 GLU A CA 1
ATOM 1884 C C . GLU A 1 225 ? 28.291 18.808 -23.424 1.00 42.06 225 GLU A C 1
ATOM 1886 O O . GLU A 1 225 ? 29.325 19.447 -23.622 1.00 42.06 225 GLU A O 1
ATOM 1891 N N . GLY A 1 226 ? 27.804 17.952 -24.328 1.00 42.91 226 GLY A N 1
ATOM 1892 C CA . GLY A 1 226 ? 28.364 17.882 -25.676 1.00 42.91 226 GLY A CA 1
ATOM 1893 C C . GLY A 1 226 ? 27.943 16.733 -26.589 1.00 42.91 226 GLY A C 1
ATOM 1894 O O . GLY A 1 226 ? 28.308 16.798 -27.757 1.00 42.91 226 GLY A O 1
ATOM 1895 N N . LEU A 1 227 ? 27.206 15.702 -26.148 1.00 41.44 227 LEU A N 1
ATOM 1896 C CA . LEU A 1 227 ? 26.772 14.632 -27.062 1.00 41.44 227 LEU A CA 1
ATOM 1897 C C . LEU A 1 227 ? 25.312 14.209 -26.855 1.00 41.44 227 LEU A C 1
ATOM 1899 O O . LEU A 1 227 ? 24.830 14.038 -25.739 1.00 41.44 227 LEU A O 1
ATOM 1903 N N . SER A 1 228 ? 24.637 14.093 -27.995 1.00 37.44 228 SER A N 1
ATOM 1904 C CA . SER A 1 228 ? 23.232 13.779 -28.244 1.00 37.44 228 SER A CA 1
ATOM 1905 C C . SER A 1 228 ? 22.712 12.524 -27.536 1.00 37.44 228 SER A C 1
ATOM 1907 O O . SER A 1 228 ? 23.408 11.522 -27.406 1.00 37.44 228 SER A O 1
ATOM 1909 N N . PHE A 1 229 ? 21.432 12.581 -27.164 1.00 46.44 229 PHE A N 1
ATOM 1910 C CA . PHE A 1 229 ? 20.679 11.623 -26.346 1.00 46.44 229 PHE A CA 1
ATOM 1911 C C . PHE A 1 229 ? 20.404 10.243 -26.996 1.00 46.44 229 PHE A C 1
ATOM 1913 O O . PHE A 1 229 ? 19.754 9.411 -26.371 1.00 46.44 229 PHE A O 1
ATOM 1920 N N . ASP A 1 230 ? 20.902 9.967 -28.207 1.00 41.56 230 ASP A N 1
ATOM 1921 C CA . ASP A 1 230 ? 20.452 8.813 -29.011 1.00 41.56 230 ASP A CA 1
ATOM 1922 C C . ASP A 1 230 ? 21.414 7.614 -29.105 1.00 41.56 230 ASP A C 1
ATOM 1924 O O . ASP A 1 230 ? 21.039 6.583 -29.657 1.00 41.56 230 ASP A O 1
ATOM 1928 N N . GLU A 1 231 ? 22.607 7.652 -28.505 1.00 43.59 231 GLU A N 1
ATOM 1929 C CA . GLU A 1 231 ? 23.504 6.481 -28.478 1.00 43.59 231 GLU A CA 1
ATOM 1930 C C . GLU A 1 231 ? 23.908 6.110 -27.051 1.00 43.59 231 GLU A C 1
ATOM 1932 O O . GLU A 1 231 ? 25.006 6.399 -26.576 1.00 43.59 231 GLU A O 1
ATOM 1937 N N . HIS A 1 232 ? 23.008 5.435 -26.333 1.00 51.06 232 HIS A N 1
ATOM 1938 C CA . HIS A 1 232 ? 23.352 4.851 -25.040 1.00 51.06 232 HIS A CA 1
ATOM 1939 C C . HIS A 1 232 ? 24.052 3.498 -25.244 1.00 51.06 232 HIS A C 1
ATOM 1941 O O . HIS A 1 232 ? 23.418 2.444 -25.287 1.00 51.06 232 HIS A O 1
ATOM 1947 N N . VAL A 1 233 ? 25.380 3.519 -25.386 1.00 43.47 233 VAL A N 1
ATOM 1948 C CA . VAL A 1 233 ? 26.200 2.299 -25.363 1.00 43.47 233 VAL A CA 1
ATOM 1949 C C . VAL A 1 233 ? 26.285 1.792 -23.922 1.00 43.47 233 VAL A C 1
ATOM 1951 O O . VAL A 1 233 ? 26.941 2.388 -23.067 1.00 43.47 233 VAL A O 1
ATOM 1954 N N . SER A 1 234 ? 25.615 0.671 -23.651 1.00 44.78 234 SER A N 1
ATOM 1955 C CA . SER A 1 234 ? 25.658 -0.054 -22.377 1.00 44.78 234 SER A CA 1
ATOM 1956 C C . SER A 1 234 ? 27.066 -0.595 -22.101 1.00 44.78 234 SER A C 1
ATOM 1958 O O . SER A 1 234 ? 27.381 -1.733 -22.433 1.00 44.78 234 SER A O 1
ATOM 1960 N N . GLY A 1 235 ? 27.946 0.222 -21.522 1.00 46.41 235 GLY A N 1
ATOM 1961 C CA . GLY A 1 235 ? 29.298 -0.234 -21.184 1.00 46.41 235 GLY A CA 1
ATOM 1962 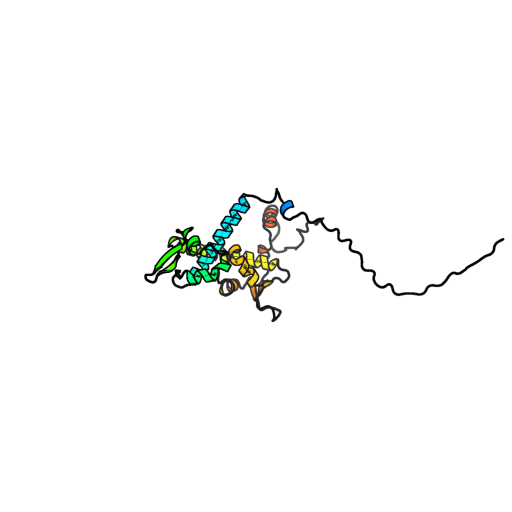C C . GLY A 1 235 ? 30.129 0.674 -20.283 1.00 46.41 235 GLY A C 1
ATOM 1963 O O . GLY A 1 235 ? 31.210 0.271 -19.875 1.00 46.41 235 GLY A O 1
ATOM 1964 N N . TRP A 1 236 ? 29.682 1.886 -19.950 1.00 48.12 236 TRP A N 1
ATOM 1965 C CA . TRP A 1 236 ? 30.568 2.869 -19.303 1.00 48.12 236 TRP A CA 1
ATOM 1966 C C . TRP A 1 236 ? 30.640 2.778 -17.773 1.00 48.12 236 TRP A C 1
ATOM 1968 O O . TRP A 1 236 ? 31.462 3.458 -17.165 1.00 48.12 236 TRP A O 1
ATOM 1978 N N . LEU A 1 237 ? 29.856 1.891 -17.152 1.00 48.28 237 LEU A N 1
ATOM 1979 C CA . LEU A 1 237 ? 29.928 1.580 -15.719 1.00 48.28 237 LEU A CA 1
ATOM 1980 C C . LEU A 1 237 ? 30.393 0.143 -15.441 1.00 48.28 237 LEU A C 1
ATOM 1982 O O . LEU A 1 237 ? 29.940 -0.497 -14.493 1.00 48.28 237 LEU A O 1
ATOM 1986 N N . SER A 1 238 ? 31.325 -0.388 -16.233 1.00 46.25 238 SER A N 1
ATOM 1987 C CA . SER A 1 238 ? 32.098 -1.557 -15.810 1.00 46.25 238 SER A CA 1
ATOM 1988 C C . SER A 1 238 ? 33.086 -1.137 -14.715 1.00 46.25 238 SER A C 1
ATOM 1990 O O . SER A 1 238 ? 34.260 -0.881 -14.981 1.00 46.25 238 SER A O 1
ATOM 1992 N N . LEU A 1 239 ? 32.613 -1.038 -13.470 1.00 52.38 239 LEU A N 1
ATOM 1993 C CA . LEU A 1 239 ? 33.504 -1.112 -12.317 1.00 52.38 239 LEU A CA 1
ATOM 1994 C C . LEU A 1 239 ? 34.084 -2.528 -12.307 1.00 52.38 239 LEU A C 1
ATOM 1996 O O . LEU A 1 239 ? 33.342 -3.502 -12.175 1.00 52.38 239 LEU A O 1
ATOM 2000 N N . ALA A 1 240 ? 35.400 -2.646 -12.486 1.00 41.75 240 ALA A N 1
ATOM 2001 C CA . ALA A 1 240 ? 36.092 -3.904 -12.257 1.00 41.75 240 ALA A CA 1
ATOM 2002 C C . ALA A 1 240 ? 35.884 -4.284 -10.784 1.00 41.75 240 ALA A C 1
ATOM 2004 O O . ALA A 1 240 ? 36.423 -3.634 -9.888 1.00 41.75 240 ALA A O 1
ATOM 2005 N N . PHE A 1 241 ? 35.045 -5.288 -10.530 1.00 34.94 241 PHE A N 1
ATOM 2006 C CA . PHE A 1 241 ? 34.974 -5.903 -9.212 1.00 34.94 241 PHE A CA 1
ATOM 2007 C C . PHE A 1 241 ? 36.292 -6.660 -8.970 1.00 34.94 241 PHE A C 1
ATOM 2009 O O . PHE A 1 241 ? 36.716 -7.389 -9.871 1.00 34.94 241 PHE A O 1
ATOM 2016 N N . PRO A 1 242 ? 36.955 -6.459 -7.817 1.00 50.81 242 PRO A N 1
ATOM 2017 C CA . PRO A 1 242 ? 38.167 -7.190 -7.456 1.00 50.81 242 PRO A CA 1
ATOM 2018 C C . PRO A 1 242 ? 37.901 -8.678 -7.198 1.00 50.81 242 PRO A C 1
ATOM 2020 O O . PRO A 1 242 ? 36.779 -9.019 -6.751 1.00 50.81 242 PRO A O 1
#

Radius of gyration: 30.96 Å; Cα contacts (8 Å, |Δi|>4): 175; chains: 1; bounding box: 103×87×55 Å

Secondary structure (DSSP, 8-state)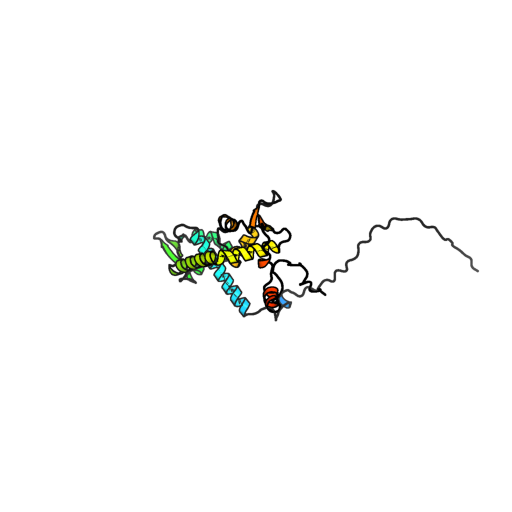:
---------------------------------GGGG-SSS--HHHHHHHHHHHHHHHHHHHHHHHHTSTTSEEEHHHHGGGGTTTT--TT--HHHHHTT-TTTEEEEE-TTS-EEEEE-HHHHHHHHHHHHHHHHTHHHHHHHHHHHHHHSTTSEEEHHHHHHTTTTTT--TTTTTTGGGS-TTTEEEE--SSTT----EEEE----HHHHS-HHHHHHGGG---S-TT---TTTT-----

Solvent-accessible surface area (backbone atoms only — not comparable to full-atom values): 15295 Å² total; per-residue (Å²): 138,84,88,82,89,81,87,80,93,76,81,93,74,94,72,86,82,73,83,75,80,79,82,75,79,72,76,72,72,78,77,69,51,80,79,75,73,45,87,88,70,72,50,66,69,58,52,55,50,50,57,53,47,59,52,50,56,35,53,54,52,50,49,52,59,31,65,75,37,98,75,36,52,45,51,48,74,62,56,59,72,49,31,72,82,52,69,56,60,88,88,62,51,66,72,65,54,47,65,75,40,63,72,45,35,41,79,47,71,48,97,87,70,51,48,34,40,32,62,27,73,68,34,52,54,51,54,50,52,49,52,55,50,34,62,73,42,39,66,59,34,50,48,53,54,48,44,53,21,72,72,30,95,80,28,42,45,50,46,66,65,53,60,74,47,22,74,84,53,51,46,60,94,59,28,88,80,52,56,55,68,74,44,60,73,44,25,41,81,42,78,48,95,45,97,83,52,90,55,43,26,38,32,60,65,51,90,57,68,87,67,70,58,49,74,68,55,65,67,55,49,79,78,58,85,84,77,76,94,85,73,85,72,92,66,88,79,74,73,82,77,132